Protein AF-A0A3M1X023-F1 (afdb_monomer_lite)

Radius of gyration: 25.98 Å; chains: 1; bounding box: 79×66×76 Å

Foldseek 3Di:
DDPDPPPVVVVVVVVVVVVVVPPPPPQFFFKKKAQEDLQWDWDWDPPPQIKIKIKQAAFDQFAVCVPHDDYRYMHTNPGGQDQPQAADPVRMAMEMERDHPVQVVQWDFDDDPSDTAIGGPPPLVCVQRVCVVVSHMAIFTWGDPGRRYIYTPGRPPDPVPPPPDDPPDDDDDDDDDDDDDDDDDDDDDPDPPPQPPLADPPWAKGFADLVQWDFDQDPQWTFTDGVPRTDFTDGNCSVLSVVVNVVCVVQQWGMKTFFQPPPGQDIATAHSNAFRDDDDPPWDKDFDFLVQWDWDQDPNWTFTARVPRTDTTDGNDRVSSRVVSVVCNVRVWTIWIFGDPPVGRDIYTHD

Structure (mmCIF, N/CA/C/O backbone):
data_AF-A0A3M1X023-F1
#
_entry.id   AF-A0A3M1X023-F1
#
loop_
_atom_site.group_PDB
_atom_site.id
_atom_site.type_symbol
_atom_site.label_atom_id
_atom_site.label_alt_id
_atom_site.label_comp_id
_atom_site.label_asym_id
_atom_site.label_entity_id
_atom_site.label_seq_id
_atom_site.pdbx_PDB_ins_code
_atom_site.Cartn_x
_atom_site.Cartn_y
_atom_site.Cartn_z
_atom_site.occupancy
_atom_site.B_iso_or_equiv
_atom_site.auth_seq_id
_atom_site.auth_comp_id
_atom_site.auth_asym_id
_atom_site.auth_atom_id
_atom_site.pdbx_PDB_model_num
ATOM 1 N N . MET A 1 1 ? -50.085 -12.579 -43.264 1.00 49.09 1 MET A N 1
ATOM 2 C CA . MET A 1 1 ? -49.909 -12.148 -41.854 1.00 49.09 1 MET A CA 1
ATOM 3 C C . MET A 1 1 ? -48.728 -12.889 -41.231 1.00 49.09 1 MET A C 1
ATOM 5 O O . MET A 1 1 ? -48.923 -14.023 -40.835 1.00 49.09 1 MET A O 1
ATOM 9 N N . LYS A 1 2 ? -47.510 -12.321 -41.203 1.00 51.34 2 LYS A N 1
ATOM 10 C CA . LYS A 1 2 ? -46.348 -12.821 -40.418 1.00 51.34 2 LYS A CA 1
ATOM 11 C C . LYS A 1 2 ? -45.146 -11.881 -40.627 1.00 51.34 2 LYS A C 1
ATOM 13 O O . LYS A 1 2 ? -44.197 -12.231 -41.304 1.00 51.34 2 LYS A O 1
ATOM 18 N N . MET A 1 3 ? -45.212 -10.641 -40.134 1.00 45.12 3 MET A N 1
ATOM 19 C CA . MET A 1 3 ? -44.066 -9.711 -40.207 1.00 45.12 3 MET A CA 1
ATOM 20 C C . MET A 1 3 ? -44.227 -8.522 -39.240 1.00 45.12 3 MET A C 1
ATOM 22 O O . MET A 1 3 ? -44.252 -7.375 -39.661 1.00 45.12 3 MET A O 1
ATOM 26 N N . LYS A 1 4 ? -44.398 -8.766 -37.930 1.00 51.41 4 LYS A N 1
ATOM 27 C CA . LYS A 1 4 ? -44.333 -7.681 -36.916 1.00 51.41 4 LYS A CA 1
ATOM 28 C C . LYS A 1 4 ? -43.611 -8.032 -35.604 1.00 51.41 4 LYS A C 1
ATOM 30 O O . LYS A 1 4 ? -43.372 -7.142 -34.799 1.00 51.41 4 LYS A O 1
ATOM 35 N N . THR A 1 5 ? -43.176 -9.273 -35.387 1.00 54.59 5 THR A N 1
ATOM 36 C CA . THR A 1 5 ? -42.653 -9.711 -34.075 1.00 54.59 5 THR A CA 1
ATOM 37 C C . THR A 1 5 ? -41.146 -9.508 -33.859 1.00 54.59 5 THR A C 1
ATOM 39 O O . THR A 1 5 ? -40.699 -9.491 -32.717 1.00 54.59 5 THR A O 1
ATOM 42 N N . HIS A 1 6 ? -40.339 -9.294 -34.906 1.00 52.78 6 HIS A N 1
ATOM 43 C CA . HIS A 1 6 ? -38.872 -9.240 -34.757 1.00 52.78 6 HIS A CA 1
ATOM 44 C C . HIS A 1 6 ? -38.291 -7.856 -34.427 1.00 52.78 6 HIS A C 1
ATOM 46 O O . HIS A 1 6 ? -37.183 -7.774 -33.899 1.00 52.78 6 HIS A O 1
ATOM 52 N N . VAL A 1 7 ? -39.026 -6.768 -34.676 1.00 56.47 7 VAL A N 1
ATOM 53 C CA . VAL A 1 7 ? -38.515 -5.405 -34.434 1.00 56.47 7 VAL A CA 1
ATOM 54 C C . VAL A 1 7 ? -38.594 -5.030 -32.947 1.00 56.47 7 VAL A C 1
ATOM 56 O O . VAL A 1 7 ? -37.689 -4.385 -32.425 1.00 56.47 7 VAL A O 1
ATOM 59 N N . CYS A 1 8 ? -39.603 -5.524 -32.221 1.00 52.97 8 CYS A N 1
ATOM 60 C CA . CYS A 1 8 ? -39.793 -5.185 -30.806 1.00 52.97 8 CYS A CA 1
ATOM 61 C C . CYS A 1 8 ? -38.748 -5.843 -29.878 1.00 52.97 8 CYS A C 1
ATOM 63 O O . CYS A 1 8 ? -38.344 -5.256 -28.877 1.00 52.97 8 CYS A O 1
ATOM 65 N N . SER A 1 9 ? -38.249 -7.036 -30.231 1.00 53.00 9 SER A N 1
ATOM 66 C CA . SER A 1 9 ? -37.282 -7.786 -29.411 1.00 53.00 9 SER A CA 1
ATOM 67 C C . SER A 1 9 ? -35.868 -7.182 -29.439 1.00 53.00 9 SER A C 1
ATOM 69 O O . SER A 1 9 ? -35.182 -7.164 -28.418 1.00 53.00 9 SER A O 1
ATOM 71 N N . ARG A 1 10 ? -35.442 -6.602 -30.571 1.00 56.81 10 ARG A N 1
ATOM 72 C CA . ARG A 1 10 ? -34.113 -5.972 -30.691 1.00 56.81 10 ARG A CA 1
ATOM 73 C C . ARG A 1 10 ? -34.013 -4.630 -29.960 1.00 56.81 10 ARG A C 1
ATOM 75 O O . ARG A 1 10 ? -32.950 -4.312 -29.435 1.00 56.81 10 ARG A O 1
ATOM 82 N N . ILE A 1 11 ? -35.115 -3.883 -29.864 1.00 61.38 11 ILE A N 1
ATOM 83 C CA . ILE A 1 11 ? -35.162 -2.620 -29.109 1.00 61.38 11 ILE A CA 1
ATOM 84 C C . ILE A 1 11 ? -35.100 -2.897 -27.597 1.00 61.38 11 ILE A C 1
ATOM 86 O O . ILE A 1 11 ? -34.358 -2.221 -26.885 1.00 61.38 11 ILE A O 1
ATOM 90 N N . LEU A 1 12 ? -35.789 -3.940 -27.114 1.00 57.56 12 LEU A N 1
ATOM 91 C CA . LEU A 1 12 ? -35.762 -4.316 -25.695 1.00 57.56 12 LEU A CA 1
ATOM 92 C C . LEU A 1 12 ? -34.372 -4.807 -25.243 1.00 57.56 12 LEU A C 1
ATOM 94 O O . LEU A 1 12 ? -33.915 -4.451 -24.159 1.00 57.56 12 LEU A O 1
ATOM 98 N N . LEU A 1 13 ? -33.671 -5.573 -26.090 1.00 56.66 13 LEU A N 1
ATOM 99 C CA . LEU A 1 13 ? -32.325 -6.073 -25.786 1.00 56.66 13 LEU A CA 1
ATOM 100 C C . LEU A 1 13 ? -31.267 -4.950 -25.809 1.00 56.66 13 LEU A C 1
ATOM 102 O O . LEU A 1 13 ? -30.359 -4.944 -24.980 1.00 56.66 13 LEU A O 1
ATOM 106 N N . GLY A 1 14 ? -31.412 -3.965 -26.706 1.00 54.53 14 GLY A N 1
ATOM 107 C CA . GLY A 1 14 ? -30.547 -2.779 -26.756 1.00 54.53 14 GLY A CA 1
ATOM 108 C C . GLY A 1 14 ? -30.705 -1.856 -25.541 1.00 54.53 14 GLY A C 1
ATOM 109 O O . GLY A 1 14 ? -29.710 -1.365 -25.007 1.00 54.53 14 GLY A O 1
ATOM 110 N N . LEU A 1 15 ? -31.936 -1.678 -25.044 1.00 54.94 15 LEU A N 1
ATOM 111 C CA . LEU A 1 15 ? -32.217 -0.918 -23.817 1.00 54.94 15 LEU A CA 1
ATOM 112 C C . LEU A 1 15 ? -31.703 -1.626 -22.551 1.00 54.94 15 LEU A C 1
ATOM 114 O O . LEU A 1 15 ? -31.186 -0.955 -21.656 1.00 54.94 15 LEU A O 1
ATOM 118 N N . LEU A 1 16 ? -31.749 -2.964 -22.493 1.00 51.94 16 LEU A N 1
ATOM 119 C CA . LEU A 1 16 ? -31.152 -3.726 -21.385 1.00 51.94 16 LEU A CA 1
ATOM 120 C C . LEU A 1 16 ? -29.612 -3.644 -21.363 1.00 51.94 16 LEU A C 1
ATOM 122 O O . LEU A 1 16 ? -29.019 -3.559 -20.287 1.00 51.94 16 LEU A O 1
ATOM 126 N N . LEU A 1 17 ? -28.952 -3.615 -22.527 1.00 50.72 17 LEU A N 1
ATOM 127 C CA . LEU A 1 17 ? -27.488 -3.492 -22.628 1.00 50.72 17 LEU A CA 1
ATOM 128 C C . LEU A 1 17 ? -26.976 -2.074 -22.304 1.00 50.72 17 LEU A C 1
ATOM 130 O O . LEU A 1 17 ? -25.919 -1.925 -21.681 1.00 50.72 17 LEU A O 1
ATOM 134 N N . LEU A 1 18 ? -27.739 -1.027 -22.637 1.00 48.44 18 LEU A N 1
ATOM 135 C CA . LEU A 1 18 ? -27.422 0.353 -22.238 1.00 48.44 18 LEU A CA 1
ATOM 136 C C . LEU A 1 18 ? -27.609 0.587 -20.728 1.00 48.44 18 LEU A C 1
ATOM 138 O O . LEU A 1 18 ? -26.822 1.319 -20.130 1.00 48.44 18 LEU A O 1
ATOM 142 N N . ALA A 1 19 ? -28.567 -0.089 -20.084 1.00 48.69 19 ALA A N 1
ATOM 143 C CA . ALA A 1 19 ? -28.741 -0.026 -18.630 1.00 48.69 19 ALA A CA 1
ATOM 144 C C . ALA A 1 19 ? -27.618 -0.749 -17.855 1.00 48.69 19 ALA A C 1
ATOM 146 O O . ALA A 1 19 ? -27.204 -0.288 -16.791 1.00 48.69 19 ALA A O 1
ATOM 147 N N . ALA A 1 20 ? -27.066 -1.839 -18.400 1.00 47.16 20 ALA A N 1
ATOM 148 C CA . ALA A 1 20 ? -25.983 -2.591 -17.757 1.00 47.16 20 ALA A CA 1
ATOM 149 C C . ALA A 1 20 ? -24.614 -1.880 -17.831 1.00 47.16 20 ALA A C 1
ATOM 151 O O . ALA A 1 20 ? -23.770 -2.042 -16.948 1.00 47.16 20 ALA A O 1
ATOM 152 N N . SER A 1 21 ? -24.403 -1.038 -18.847 1.00 44.66 21 SER A N 1
ATOM 153 C CA . SER A 1 21 ? -23.125 -0.350 -19.091 1.00 44.66 21 SER A CA 1
ATOM 154 C C . SER A 1 21 ? -22.853 0.819 -18.127 1.00 44.66 21 SER A C 1
ATOM 156 O O . SER A 1 21 ? -21.712 1.249 -17.981 1.00 44.66 21 SER A O 1
ATOM 158 N N . GLY A 1 22 ? -23.881 1.321 -17.433 1.00 41.62 22 GLY A N 1
ATOM 159 C CA . GLY A 1 22 ? -23.763 2.419 -16.464 1.00 41.62 22 GLY A CA 1
ATOM 160 C C . GLY A 1 22 ? -23.448 1.994 -15.024 1.00 41.62 22 GLY A C 1
ATOM 161 O O . GLY A 1 22 ? -23.206 2.857 -14.183 1.00 41.62 22 GLY A O 1
ATOM 162 N N . MET A 1 23 ? -23.447 0.691 -14.713 1.00 46.09 23 MET A N 1
ATOM 163 C CA . MET A 1 23 ? -23.376 0.197 -13.325 1.00 46.09 23 MET A CA 1
ATOM 164 C C . MET A 1 23 ? -22.031 -0.420 -12.912 1.00 46.09 23 MET A C 1
ATOM 166 O O . MET A 1 23 ? -21.857 -0.764 -11.746 1.00 46.09 23 MET A O 1
ATOM 170 N N . LEU A 1 24 ? -21.050 -0.504 -13.817 1.00 42.44 24 LEU A N 1
ATOM 171 C CA . LEU A 1 24 ? -19.714 -1.050 -13.526 1.00 42.44 24 LEU A CA 1
ATOM 172 C C . LEU A 1 24 ? -18.606 0.006 -13.384 1.00 42.44 24 LEU A C 1
ATOM 174 O O . LEU A 1 24 ? -17.422 -0.324 -13.441 1.00 42.44 24 LEU A O 1
ATOM 178 N N . SER A 1 25 ? -18.945 1.272 -13.119 1.00 46.84 25 SER A N 1
ATOM 179 C CA . SER A 1 25 ? -17.957 2.183 -12.531 1.00 46.84 25 SER A CA 1
ATOM 180 C C . SER A 1 25 ? -17.796 1.803 -11.063 1.00 46.84 25 SER A C 1
ATOM 182 O O . SER A 1 25 ? -18.519 2.305 -10.202 1.00 46.84 25 SER A O 1
ATOM 184 N N . ALA A 1 26 ? -16.864 0.887 -10.789 1.00 48.88 26 ALA A N 1
ATOM 185 C CA . ALA A 1 26 ? -16.394 0.585 -9.445 1.00 48.88 26 ALA A CA 1
ATOM 186 C C . ALA A 1 26 ? -16.247 1.901 -8.670 1.00 48.88 26 ALA A C 1
ATOM 188 O O . ALA A 1 26 ? -15.589 2.834 -9.132 1.00 48.88 26 ALA A O 1
ATOM 189 N N . ALA A 1 27 ? -16.955 2.002 -7.546 1.00 53.97 27 ALA A N 1
ATOM 190 C CA . ALA A 1 27 ? -17.057 3.205 -6.737 1.00 53.97 27 ALA A CA 1
ATOM 191 C C . ALA A 1 27 ? -15.701 3.519 -6.084 1.00 53.97 27 ALA A C 1
ATOM 193 O O . ALA A 1 27 ? -15.488 3.236 -4.906 1.00 53.97 27 ALA A O 1
ATOM 194 N N . GLU A 1 28 ? -14.764 4.061 -6.861 1.00 71.81 28 GLU A N 1
ATOM 195 C CA . GLU A 1 28 ? -13.473 4.518 -6.368 1.00 71.81 28 GLU A CA 1
ATOM 196 C C . GLU A 1 28 ? -13.725 5.630 -5.343 1.00 71.81 28 GLU A C 1
ATOM 198 O O . GLU A 1 28 ? -14.278 6.689 -5.648 1.00 71.81 28 GLU A O 1
ATOM 203 N N . GLY A 1 29 ? -13.361 5.363 -4.088 1.00 84.56 29 GLY A N 1
ATOM 204 C CA . GLY A 1 29 ? -13.326 6.396 -3.064 1.00 84.56 29 GLY A CA 1
ATOM 205 C C . GLY A 1 29 ? -12.285 7.456 -3.424 1.00 84.56 29 GLY A C 1
ATOM 206 O O . GLY A 1 29 ? -11.235 7.152 -3.988 1.00 84.56 29 GLY A O 1
ATOM 207 N N . TRP A 1 30 ? -12.548 8.703 -3.057 1.00 88.25 30 TRP A N 1
ATOM 208 C CA . TRP A 1 30 ? -11.622 9.815 -3.233 1.00 88.25 30 TRP A CA 1
ATOM 209 C C . TRP A 1 30 ? -10.883 10.122 -1.930 1.00 88.25 30 TRP A C 1
ATOM 211 O O . TRP A 1 30 ? -11.483 10.041 -0.855 1.00 88.25 30 TRP A O 1
ATOM 221 N N . PRO A 1 31 ? -9.599 10.513 -1.997 1.00 90.44 31 PRO A N 1
ATOM 222 C CA . PRO A 1 31 ? -8.863 10.974 -0.829 1.00 90.44 31 PRO A CA 1
ATOM 223 C C . PRO A 1 31 ? -9.416 12.321 -0.354 1.00 90.44 31 PRO A C 1
ATOM 225 O O . PRO A 1 31 ? -9.384 13.319 -1.081 1.00 90.44 31 PRO A O 1
ATOM 228 N N . VAL A 1 32 ? -9.894 12.354 0.885 1.00 92.00 32 VAL A N 1
ATOM 229 C CA . VAL A 1 32 ? -10.431 13.538 1.557 1.00 92.00 32 VAL A CA 1
ATOM 230 C C . VAL A 1 32 ? -9.457 13.992 2.635 1.00 92.00 32 VAL A C 1
ATOM 232 O O . VAL A 1 32 ? -8.870 13.184 3.357 1.00 92.00 32 VAL A O 1
ATOM 235 N N . VAL A 1 33 ? -9.293 15.306 2.750 1.00 92.56 33 VAL A N 1
ATOM 236 C CA . VAL A 1 33 ? -8.563 15.962 3.833 1.00 92.56 33 VAL A CA 1
ATOM 237 C C . VAL A 1 33 ? -9.524 16.903 4.541 1.00 92.56 33 VAL A C 1
ATOM 239 O O . VAL A 1 33 ? -10.166 17.720 3.887 1.00 92.56 33 VAL A O 1
ATOM 242 N N . CYS A 1 34 ? -9.601 16.821 5.864 1.00 92.81 34 CYS A N 1
ATOM 243 C CA . CYS A 1 34 ? -10.475 17.650 6.685 1.00 92.81 34 CYS A CA 1
ATOM 244 C C . CYS A 1 34 ? -9.693 18.311 7.818 1.00 92.81 34 CYS A C 1
ATOM 246 O O . CYS A 1 34 ? -8.731 17.741 8.335 1.00 92.81 34 CYS A O 1
ATOM 248 N N . ARG A 1 35 ? -10.124 19.507 8.227 1.00 92.75 35 ARG A N 1
ATOM 249 C CA . ARG A 1 35 ? -9.650 20.185 9.436 1.00 92.75 35 ARG A CA 1
ATOM 250 C C . ARG A 1 35 ? -10.864 20.535 10.304 1.00 92.75 35 ARG A C 1
ATOM 252 O O . ARG A 1 35 ? -11.638 21.401 9.896 1.00 92.75 35 ARG A O 1
ATOM 259 N N . PRO A 1 36 ? -11.060 19.884 11.461 1.00 90.50 36 PRO A N 1
ATOM 260 C CA . PRO A 1 36 ? -12.220 20.125 12.305 1.00 90.50 36 PRO A CA 1
ATOM 261 C C . PRO A 1 36 ? -12.151 21.500 12.979 1.00 90.50 36 PRO A C 1
ATOM 263 O O . PRO A 1 36 ? -11.084 22.106 13.097 1.00 90.50 36 PRO A O 1
ATOM 266 N N . ASP A 1 37 ? -13.307 21.988 13.407 1.00 88.31 37 ASP A N 1
ATOM 267 C CA . ASP A 1 37 ? -13.488 23.163 14.262 1.00 88.31 37 ASP A CA 1
ATOM 268 C C . ASP A 1 37 ? -14.458 22.847 15.413 1.00 88.31 37 ASP A C 1
ATOM 270 O O . ASP A 1 37 ? -14.929 21.720 15.556 1.00 88.31 37 ASP A O 1
ATOM 274 N N . ALA A 1 38 ? -14.800 23.860 16.213 1.00 86.56 38 ALA A N 1
ATOM 275 C CA . ALA A 1 38 ? -15.745 23.732 17.324 1.00 86.56 38 ALA A CA 1
ATOM 276 C C . ALA A 1 38 ? -17.179 23.339 16.905 1.00 86.56 38 ALA A C 1
ATOM 278 O O . ALA A 1 38 ? -17.992 23.017 17.764 1.00 86.56 38 ALA A O 1
ATOM 279 N N . LYS A 1 39 ? -17.510 23.385 15.606 1.00 86.50 39 LYS A N 1
ATOM 280 C CA . LYS A 1 39 ? -18.819 22.992 15.058 1.00 86.50 39 LYS A CA 1
ATOM 281 C C . LYS A 1 39 ? -18.790 21.594 14.442 1.00 86.50 39 LYS A C 1
ATOM 283 O O . LYS A 1 39 ? -19.782 21.169 13.857 1.00 86.50 39 LYS A O 1
ATOM 288 N N . THR A 1 40 ? -17.650 20.908 14.493 1.00 86.56 40 THR A N 1
ATOM 289 C CA . THR A 1 40 ? -17.516 19.553 13.967 1.00 86.56 40 THR A CA 1
ATOM 290 C C . THR A 1 40 ? -17.976 18.557 15.023 1.00 86.56 40 THR A C 1
ATOM 292 O O . THR A 1 40 ? -17.464 18.557 16.140 1.00 86.56 40 THR A O 1
ATOM 295 N N . HIS A 1 41 ? -18.924 17.694 14.663 1.00 84.56 41 HIS A N 1
ATOM 296 C CA . HIS A 1 41 ? -19.509 16.720 15.583 1.00 84.56 41 HIS A CA 1
ATOM 297 C C . HIS A 1 41 ? -19.258 15.293 15.101 1.00 84.56 41 HIS A C 1
ATOM 299 O O . HIS A 1 41 ? -19.267 15.020 13.900 1.00 84.56 41 HIS A O 1
ATOM 305 N N . LEU A 1 42 ? -19.059 14.387 16.058 1.00 86.19 42 LEU A N 1
ATOM 306 C CA . LEU A 1 42 ? -19.028 12.946 15.842 1.00 86.19 42 LEU A CA 1
ATOM 307 C C . LEU A 1 42 ? -20.266 12.347 16.506 1.00 86.19 42 LEU A C 1
ATOM 309 O O . LEU A 1 42 ? -20.409 12.419 17.725 1.00 86.19 42 LEU A O 1
ATOM 313 N N . VAL A 1 43 ? -21.159 11.777 15.705 1.00 85.56 43 VAL A N 1
ATOM 314 C CA . VAL A 1 43 ? -22.406 11.166 16.172 1.00 85.56 43 VAL A CA 1
ATOM 315 C C . VAL A 1 43 ? -22.317 9.670 15.945 1.00 85.56 43 VAL A C 1
ATOM 317 O O . VAL A 1 43 ? -22.118 9.230 14.816 1.00 85.56 43 VAL A O 1
ATOM 320 N N . TYR A 1 44 ? -22.441 8.887 17.012 1.00 85.56 44 TYR A N 1
ATOM 321 C CA . TYR A 1 44 ? -22.510 7.436 16.917 1.00 85.56 44 TYR A CA 1
ATOM 322 C C . TYR A 1 44 ? -23.966 6.974 17.020 1.00 85.56 44 TYR A C 1
ATOM 324 O O . TYR A 1 44 ? -24.646 7.276 18.000 1.00 85.56 44 TYR A O 1
ATOM 332 N N . THR A 1 45 ? -24.431 6.236 16.016 1.00 84.19 45 THR A N 1
ATOM 333 C CA . THR A 1 45 ? -25.781 5.680 15.938 1.00 84.19 45 THR A CA 1
ATOM 334 C C . THR A 1 45 ? -25.688 4.154 16.022 1.00 84.19 45 THR A C 1
ATOM 336 O O . THR A 1 45 ? -25.258 3.517 15.058 1.00 84.19 45 THR A O 1
ATOM 339 N N . PRO A 1 46 ? -26.060 3.542 17.162 1.00 78.62 46 PRO A N 1
ATOM 340 C CA . PRO A 1 46 ? -25.970 2.093 17.340 1.00 78.62 46 PRO A CA 1
ATOM 341 C C . PRO A 1 46 ? -26.974 1.302 16.491 1.00 78.62 46 PRO A C 1
ATOM 343 O O . PRO A 1 46 ? -26.714 0.138 16.184 1.00 78.62 46 PRO A O 1
ATOM 346 N N . ALA A 1 47 ? -28.087 1.924 16.086 1.00 76.81 47 ALA A N 1
ATOM 347 C CA . ALA A 1 47 ? -29.045 1.326 15.160 1.00 76.81 47 ALA A CA 1
ATOM 348 C C . ALA A 1 47 ? -28.385 0.984 13.806 1.00 76.81 47 ALA A C 1
ATOM 350 O O . ALA A 1 47 ? -27.380 1.580 13.415 1.00 76.81 47 ALA A O 1
ATOM 351 N N . ASP A 1 48 ? -28.928 -0.014 13.106 1.00 71.19 48 ASP A N 1
ATOM 352 C CA . ASP A 1 48 ? -28.536 -0.383 11.735 1.00 71.19 48 ASP A CA 1
ATOM 353 C C . ASP A 1 48 ? -27.063 -0.784 11.543 1.00 71.19 48 ASP A C 1
ATOM 355 O O . ASP A 1 48 ? -26.449 -0.579 10.490 1.00 71.19 48 ASP A O 1
ATOM 359 N N . GLY A 1 49 ? -26.485 -1.422 12.563 1.00 74.69 49 GLY A N 1
ATOM 360 C CA . GLY A 1 49 ? -25.149 -2.011 12.483 1.00 74.69 49 GLY A CA 1
ATOM 361 C C . GLY A 1 49 ? -24.011 -1.065 12.858 1.00 74.69 49 GLY A C 1
ATOM 362 O O . GLY A 1 49 ? -22.875 -1.359 12.497 1.00 74.69 49 GLY A O 1
ATOM 363 N N . GLY A 1 50 ? -24.298 0.012 13.597 1.00 84.56 50 GLY A N 1
ATOM 364 C CA . GLY A 1 50 ? -23.290 0.856 14.233 1.00 84.56 50 GLY A CA 1
ATOM 365 C C . GLY A 1 50 ? -22.626 1.831 13.271 1.00 84.56 50 GLY A C 1
ATOM 366 O O . GLY A 1 50 ? -21.510 1.604 12.805 1.00 84.56 50 GLY A O 1
ATOM 367 N N . TRP A 1 51 ? -23.284 2.954 13.021 1.00 88.25 51 TRP A N 1
ATOM 368 C CA . TRP A 1 51 ? -22.749 4.020 12.184 1.00 88.25 51 TRP A CA 1
ATOM 369 C C . TRP A 1 51 ? -22.083 5.098 13.018 1.00 88.25 51 TRP A C 1
ATOM 371 O O . TRP A 1 51 ? -22.587 5.502 14.061 1.00 88.25 51 TRP A O 1
ATOM 381 N N . LEU A 1 52 ? -20.953 5.595 12.534 1.00 89.62 52 LEU A N 1
ATOM 382 C CA . LEU A 1 52 ? -20.358 6.823 13.024 1.00 89.62 52 LEU A CA 1
ATOM 383 C C . LEU A 1 52 ? -20.434 7.891 11.942 1.00 89.62 52 LEU A C 1
ATOM 385 O O . LEU A 1 52 ? -19.940 7.690 10.836 1.00 89.62 52 LEU A O 1
ATOM 389 N N . THR A 1 53 ? -20.980 9.045 12.288 1.00 90.00 53 THR A N 1
ATOM 390 C CA . THR A 1 53 ? -21.200 10.148 11.360 1.00 90.00 53 THR A CA 1
ATOM 391 C C . THR A 1 53 ? -20.414 11.375 11.799 1.00 90.00 53 THR A C 1
ATOM 393 O O . THR A 1 53 ? -20.542 11.839 12.930 1.00 90.00 53 THR A O 1
ATOM 396 N N . ILE A 1 54 ? -19.612 11.923 10.888 1.00 90.44 54 ILE A N 1
ATOM 397 C CA . ILE A 1 54 ? -18.923 13.204 11.041 1.00 90.44 54 ILE A CA 1
ATOM 398 C C . ILE A 1 54 ? -19.767 14.281 10.359 1.00 90.44 54 ILE A C 1
ATOM 400 O O . ILE A 1 54 ? -20.008 14.205 9.151 1.00 90.44 54 ILE A O 1
ATOM 404 N N . THR A 1 55 ? -20.199 15.291 11.112 1.00 90.69 55 THR A N 1
ATOM 405 C CA . THR A 1 55 ? -21.031 16.397 10.609 1.00 90.69 55 THR A CA 1
ATOM 406 C C . THR A 1 55 ? -20.430 17.761 10.948 1.00 90.69 55 THR A C 1
ATOM 408 O O . THR A 1 55 ? -19.419 17.870 11.643 1.00 90.69 55 THR A O 1
ATOM 411 N N . GLY A 1 56 ? -21.028 18.829 10.410 1.00 86.19 56 GLY A N 1
ATOM 412 C CA . GLY A 1 56 ? -20.618 20.210 10.689 1.00 86.19 56 GLY A CA 1
ATOM 413 C C . GLY A 1 56 ? -19.502 20.745 9.787 1.00 86.19 56 GLY A C 1
ATOM 414 O O . GLY A 1 56 ? -19.200 21.937 9.820 1.00 86.19 56 GLY A O 1
ATOM 415 N N . LEU A 1 57 ? -18.954 19.921 8.896 1.00 90.69 57 LEU A N 1
ATOM 416 C CA . LEU A 1 57 ? -17.892 20.309 7.966 1.00 90.69 57 LEU A CA 1
ATOM 417 C C . LEU A 1 57 ? -18.460 21.027 6.731 1.00 90.69 57 LEU A C 1
ATOM 419 O O . LEU A 1 57 ? -19.595 20.788 6.318 1.00 90.69 57 LEU A O 1
ATOM 423 N N . ARG A 1 58 ? -17.678 21.933 6.137 1.00 92.94 58 ARG A N 1
ATOM 424 C CA . ARG A 1 58 ? -18.001 22.646 4.887 1.00 92.94 58 ARG A CA 1
ATOM 425 C C . ARG A 1 58 ? -17.031 22.246 3.774 1.00 92.94 58 ARG A C 1
ATOM 427 O O . ARG A 1 58 ? -15.876 21.956 4.069 1.00 92.94 58 ARG A O 1
ATOM 434 N N . PRO A 1 59 ? -17.427 22.283 2.497 1.00 91.38 59 PRO A N 1
ATOM 435 C CA . PRO A 1 59 ? -16.462 22.127 1.417 1.00 91.38 59 PRO A CA 1
ATOM 436 C C . PRO A 1 59 ? -15.521 23.334 1.360 1.00 91.38 59 PRO A C 1
ATOM 438 O O . PRO A 1 59 ? -15.946 24.486 1.496 1.00 91.38 59 PRO A O 1
ATOM 441 N N . ALA A 1 60 ? -14.237 23.068 1.159 1.00 90.25 60 ALA A N 1
ATOM 442 C CA . ALA A 1 60 ? -13.244 24.087 0.880 1.00 90.25 60 ALA A CA 1
ATOM 443 C C . ALA A 1 60 ? -13.362 24.541 -0.586 1.00 90.25 60 ALA A C 1
ATOM 445 O O . ALA A 1 60 ? -13.646 23.727 -1.466 1.00 90.25 60 ALA A O 1
ATOM 446 N N . PRO A 1 61 ? -13.099 25.827 -0.875 1.00 85.12 61 PRO A N 1
ATOM 447 C CA . PRO A 1 61 ? -13.178 26.359 -2.236 1.00 85.12 61 PRO A CA 1
ATOM 448 C C . PRO A 1 61 ? -12.048 25.867 -3.155 1.00 85.12 61 PRO A C 1
ATOM 450 O O . PRO A 1 61 ? -12.102 26.103 -4.355 1.00 85.12 61 PRO A O 1
ATOM 453 N N . ARG A 1 62 ? -11.013 25.225 -2.599 1.00 82.31 62 ARG A N 1
ATOM 454 C CA . ARG A 1 62 ? -9.829 24.728 -3.311 1.00 82.31 62 ARG A CA 1
ATOM 455 C C . ARG A 1 62 ? -9.518 23.297 -2.886 1.00 82.31 62 ARG A C 1
ATOM 457 O O . ARG A 1 62 ? -9.849 22.905 -1.766 1.00 82.31 62 ARG A O 1
ATOM 464 N N . GLY A 1 63 ? -8.877 22.536 -3.772 1.00 84.06 63 GLY A N 1
ATOM 465 C CA . GLY A 1 63 ? -8.399 21.185 -3.466 1.00 84.06 63 GLY A CA 1
ATOM 466 C C . GLY A 1 63 ? -7.234 21.191 -2.468 1.00 84.06 63 GLY A C 1
ATOM 467 O O . GLY A 1 63 ? -6.491 22.170 -2.364 1.00 84.06 63 GLY A O 1
ATOM 468 N N . ALA A 1 64 ? -7.023 20.080 -1.753 1.00 81.75 64 ALA A N 1
ATOM 469 C CA . ALA A 1 64 ? -5.982 20.006 -0.720 1.00 81.75 64 ALA A CA 1
ATOM 470 C C . ALA A 1 64 ? -4.544 20.041 -1.279 1.00 81.75 64 ALA A C 1
ATOM 472 O O . ALA A 1 64 ? -3.608 20.307 -0.524 1.00 81.75 64 ALA A O 1
ATOM 473 N N . ARG A 1 65 ? -4.360 19.776 -2.583 1.00 75.88 65 ARG A N 1
ATOM 474 C CA . ARG A 1 65 ? -3.088 19.980 -3.300 1.00 75.88 65 ARG A CA 1
ATOM 475 C C . ARG A 1 65 ? -2.671 21.446 -3.376 1.00 75.88 65 ARG A C 1
ATOM 477 O O . ARG A 1 65 ? -1.480 21.720 -3.344 1.00 75.88 65 ARG A O 1
ATOM 484 N N . GLU A 1 66 ? -3.629 22.363 -3.477 1.00 81.38 66 GLU A N 1
ATOM 485 C CA . GLU A 1 66 ? -3.348 23.799 -3.571 1.00 81.38 66 GLU A CA 1
ATOM 486 C C . GLU A 1 66 ? -3.152 24.413 -2.188 1.00 81.38 66 GLU A C 1
ATOM 488 O O . GLU A 1 66 ? -2.240 25.208 -1.966 1.00 81.38 66 GLU A O 1
ATOM 493 N N . ARG A 1 67 ? -4.031 24.061 -1.242 1.00 87.31 67 ARG A N 1
ATOM 494 C CA . ARG A 1 67 ? -3.974 24.565 0.129 1.00 87.31 67 ARG A CA 1
ATOM 495 C C . ARG A 1 67 ? -4.686 23.618 1.082 1.00 87.31 67 ARG A C 1
ATOM 497 O O . ARG A 1 67 ? -5.752 23.094 0.776 1.00 87.31 67 ARG A O 1
ATOM 504 N N . LEU A 1 68 ? -4.135 23.465 2.284 1.00 88.88 68 LEU A N 1
ATOM 505 C CA . LEU A 1 68 ? -4.827 22.767 3.366 1.00 88.88 68 LEU A CA 1
ATOM 506 C C . LEU A 1 68 ? -6.173 23.450 3.699 1.00 88.88 68 LEU A C 1
ATOM 508 O O . LEU A 1 68 ? -6.219 24.684 3.755 1.00 88.88 68 LEU A O 1
ATOM 512 N N . PRO A 1 69 ? -7.244 22.678 3.972 1.00 91.50 69 PRO A N 1
ATOM 513 C CA . PRO A 1 69 ? -8.533 23.232 4.382 1.00 91.50 69 PRO A CA 1
ATOM 514 C C . PRO A 1 69 ? -8.422 24.123 5.628 1.00 91.50 69 PRO A C 1
ATOM 516 O O . PRO A 1 69 ? -7.628 23.852 6.539 1.00 91.50 69 PRO A O 1
ATOM 519 N N . ALA A 1 70 ? -9.240 25.179 5.691 1.00 92.81 70 ALA A N 1
ATOM 520 C CA . ALA A 1 70 ? -9.389 25.967 6.912 1.00 92.81 70 ALA A CA 1
ATOM 521 C C . ALA A 1 70 ? -10.146 25.167 7.988 1.00 92.81 70 ALA A C 1
ATOM 523 O O . ALA A 1 70 ? -10.719 24.114 7.712 1.00 92.81 70 ALA A O 1
ATOM 524 N N . ALA A 1 71 ? -10.155 25.664 9.226 1.00 92.25 71 ALA A N 1
ATOM 525 C CA . ALA A 1 71 ? -10.928 25.039 10.296 1.00 92.25 71 ALA A CA 1
ATOM 526 C C . ALA A 1 71 ? -12.424 24.948 9.915 1.00 92.25 71 ALA A C 1
ATOM 528 O O . ALA A 1 71 ? -13.006 25.898 9.379 1.00 92.25 71 ALA A O 1
ATOM 529 N N . GLY A 1 72 ? -13.021 23.779 10.143 1.00 91.00 72 GLY A N 1
ATOM 530 C CA . GLY A 1 72 ? -14.399 23.458 9.773 1.00 91.00 72 GLY A CA 1
ATOM 531 C C . GLY A 1 72 ? -14.590 23.151 8.287 1.00 91.00 72 GLY A C 1
ATOM 532 O O . GLY A 1 72 ? -15.715 23.261 7.790 1.00 91.00 72 GLY A O 1
ATOM 533 N N . GLN A 1 73 ? -13.518 22.829 7.552 1.00 93.50 73 GLN A N 1
ATOM 534 C CA . GLN A 1 73 ? -13.579 22.525 6.122 1.00 93.50 73 GLN A CA 1
ATOM 535 C C . GLN A 1 73 ? -12.987 21.160 5.758 1.00 93.50 73 GLN A C 1
ATOM 537 O O . GLN A 1 73 ? -12.098 20.643 6.436 1.00 93.50 73 GLN A O 1
ATOM 542 N N . CYS A 1 74 ? -13.441 20.624 4.624 1.00 92.62 74 CYS A N 1
ATOM 543 C CA . CYS A 1 74 ? -12.848 19.483 3.936 1.00 92.62 74 CYS A CA 1
ATOM 544 C C . CYS A 1 74 ? -12.614 19.783 2.459 1.00 92.62 74 CYS A C 1
ATOM 546 O O . CYS A 1 74 ? -13.337 20.572 1.860 1.00 92.62 74 CYS A O 1
ATOM 548 N N . ALA A 1 75 ? -11.631 19.119 1.866 1.00 92.25 75 ALA A N 1
ATOM 549 C CA . ALA A 1 75 ? -11.356 19.164 0.438 1.00 92.25 75 ALA A CA 1
ATOM 550 C C . ALA A 1 75 ? -11.011 17.766 -0.073 1.00 92.25 75 ALA A C 1
ATOM 552 O O . ALA A 1 75 ? -10.418 16.965 0.658 1.00 92.25 75 ALA A O 1
ATOM 553 N N . PHE A 1 76 ? -11.317 17.491 -1.340 1.00 89.44 76 PHE A N 1
ATOM 554 C CA . PHE A 1 76 ? -10.660 16.389 -2.033 1.00 89.44 76 PHE A CA 1
ATOM 555 C C . PHE A 1 76 ? -9.198 16.747 -2.288 1.00 89.44 76 PHE A C 1
ATOM 557 O O . PHE A 1 76 ? -8.827 17.919 -2.404 1.00 89.44 76 PHE A O 1
ATOM 564 N N . TYR A 1 77 ? -8.339 15.732 -2.338 1.00 82.38 77 TYR A N 1
ATOM 565 C CA . TYR A 1 77 ? -6.914 15.965 -2.536 1.00 82.38 77 TYR A CA 1
ATOM 566 C C . TYR A 1 77 ? -6.625 16.583 -3.906 1.00 82.38 77 TYR A C 1
ATOM 568 O O . TYR A 1 77 ? -5.818 17.500 -4.014 1.00 82.38 77 TYR A O 1
ATOM 576 N N . ASP A 1 78 ? -7.289 16.094 -4.946 1.00 75.44 78 ASP A N 1
ATOM 577 C CA . ASP A 1 78 ? -6.972 16.355 -6.347 1.00 75.44 78 ASP A CA 1
ATOM 578 C C . ASP A 1 78 ? -7.960 17.269 -7.077 1.00 75.44 78 ASP A C 1
ATOM 580 O O . ASP A 1 78 ? -7.715 17.599 -8.235 1.00 75.44 78 ASP A O 1
ATOM 584 N N . ARG A 1 79 ? -9.035 17.708 -6.416 1.00 74.44 79 ARG A N 1
ATOM 585 C CA . ARG A 1 79 ? -10.036 18.606 -7.002 1.00 74.44 79 ARG A CA 1
ATOM 586 C C . ARG A 1 79 ? -10.732 19.479 -5.951 1.00 74.44 79 ARG A C 1
ATOM 588 O O . ARG A 1 79 ? -10.790 19.089 -4.782 1.00 74.44 79 ARG A O 1
ATOM 595 N N . PRO A 1 80 ? -11.251 20.658 -6.334 1.00 74.56 80 PRO A N 1
ATOM 596 C CA . PRO A 1 80 ? -12.121 21.442 -5.465 1.00 74.56 80 PRO A CA 1
ATOM 597 C C . PRO A 1 80 ? -13.415 20.680 -5.172 1.00 74.56 80 PRO A C 1
ATOM 599 O O . PRO A 1 80 ? -13.845 19.847 -5.971 1.00 74.56 80 PRO A O 1
ATOM 602 N N . MET A 1 81 ? -14.036 20.985 -4.030 1.00 79.94 81 MET A N 1
ATOM 603 C CA . MET A 1 81 ? -15.361 20.460 -3.731 1.00 79.94 81 MET A CA 1
ATOM 604 C C . MET A 1 81 ? -16.439 21.370 -4.342 1.00 79.94 81 MET A C 1
ATOM 606 O O . MET A 1 81 ? -16.621 22.506 -3.892 1.00 79.94 81 MET A O 1
ATOM 610 N N . ASN A 1 82 ? -17.121 20.913 -5.397 1.00 70.12 82 ASN A N 1
ATOM 611 C CA . ASN A 1 82 ? -18.034 21.748 -6.187 1.00 70.12 82 ASN A CA 1
ATOM 612 C C . ASN A 1 82 ? -19.264 22.222 -5.389 1.00 70.12 82 ASN A C 1
ATOM 614 O O . ASN A 1 82 ? -19.922 21.440 -4.701 1.00 70.12 82 ASN A O 1
ATOM 618 N N . ARG A 1 83 ? -19.627 23.509 -5.518 1.00 59.59 83 ARG A N 1
ATOM 619 C CA . ARG A 1 83 ? -20.682 24.140 -4.697 1.00 59.59 83 ARG A CA 1
ATOM 620 C C . ARG A 1 83 ? -22.071 23.517 -4.865 1.00 59.59 83 ARG A C 1
ATOM 622 O O . ARG A 1 83 ? -22.775 23.437 -3.859 1.00 59.59 83 ARG A O 1
ATOM 629 N N . ASP A 1 84 ? -22.415 23.048 -6.062 1.00 60.16 84 ASP A N 1
ATOM 630 C CA . ASP A 1 84 ? -23.814 22.751 -6.419 1.00 60.16 84 ASP A CA 1
ATOM 631 C C . ASP A 1 84 ? -24.166 21.252 -6.367 1.00 60.16 84 ASP A C 1
ATOM 633 O O . ASP A 1 84 ? -25.335 20.876 -6.333 1.00 60.16 84 ASP A O 1
ATOM 637 N N . GLY A 1 85 ? -23.160 20.373 -6.282 1.00 60.25 85 GLY A N 1
ATOM 638 C CA . GLY A 1 85 ? -23.354 18.920 -6.164 1.00 60.25 85 GLY A CA 1
ATOM 639 C C . GLY A 1 85 ? -22.920 18.326 -4.823 1.00 60.25 85 GLY A C 1
ATOM 640 O O . GLY A 1 85 ? -23.400 17.261 -4.424 1.00 60.25 85 GLY A O 1
ATOM 641 N N . GLU A 1 86 ? -22.012 18.981 -4.107 1.00 69.25 86 GLU A N 1
ATOM 642 C CA . GLU A 1 86 ? -21.249 18.329 -3.039 1.00 69.25 86 GLU A CA 1
ATOM 643 C C . GLU A 1 86 ? -21.637 18.761 -1.631 1.00 69.25 86 GLU A C 1
ATOM 645 O O . GLU A 1 86 ? -20.968 18.384 -0.676 1.00 69.25 86 GLU A O 1
ATOM 650 N N . LYS A 1 87 ? -22.729 19.510 -1.482 1.00 68.62 87 LYS A N 1
ATOM 651 C CA . LYS A 1 87 ? -23.258 19.944 -0.189 1.00 68.62 87 LYS A CA 1
ATOM 652 C C . LYS A 1 87 ? -24.603 19.293 0.102 1.00 68.62 87 LYS A C 1
ATOM 654 O O . LYS A 1 87 ? -25.363 18.982 -0.814 1.00 68.62 87 LYS A O 1
ATOM 659 N N . THR A 1 88 ? -24.902 19.116 1.384 1.00 68.81 88 THR A N 1
ATOM 660 C CA . THR A 1 88 ? -26.270 18.876 1.845 1.00 68.81 88 THR A CA 1
ATOM 661 C C . THR A 1 88 ? -27.120 20.124 1.604 1.00 68.81 88 THR A C 1
ATOM 663 O O . THR A 1 88 ? -26.590 21.196 1.298 1.00 68.81 88 THR A O 1
ATOM 666 N N . VAL A 1 89 ? -28.436 20.011 1.807 1.00 73.69 89 VAL A N 1
ATOM 667 C CA . VAL A 1 89 ? -29.386 21.140 1.719 1.00 73.69 89 VAL A CA 1
ATOM 668 C C . VAL A 1 89 ? -28.938 22.332 2.584 1.00 73.69 89 VAL A C 1
ATOM 670 O O . VAL A 1 89 ? -29.107 23.480 2.198 1.00 73.69 89 VAL A O 1
ATOM 673 N N . ASN A 1 90 ? -28.241 22.062 3.693 1.00 81.56 90 ASN A N 1
ATOM 674 C CA . ASN A 1 90 ? -27.760 23.075 4.638 1.00 81.56 90 ASN A CA 1
ATOM 675 C C . ASN A 1 90 ? -26.323 23.552 4.358 1.00 81.56 90 ASN A C 1
ATOM 677 O O . ASN A 1 90 ? -25.684 24.175 5.208 1.00 81.56 90 ASN A O 1
ATOM 681 N N . GLY A 1 91 ? -25.757 23.211 3.200 1.00 84.12 91 GLY A N 1
ATOM 682 C CA . GLY A 1 91 ? -24.407 23.624 2.832 1.00 84.12 91 GLY A CA 1
ATOM 683 C C . GLY A 1 91 ? -23.279 22.867 3.549 1.00 84.12 91 GLY A C 1
ATOM 684 O O . GLY A 1 91 ? -22.139 23.343 3.555 1.00 84.12 91 GLY A O 1
ATOM 685 N N . ARG A 1 92 ? -23.580 21.724 4.180 1.00 87.75 92 ARG A N 1
ATOM 686 C CA . ARG A 1 92 ? -22.639 20.942 5.003 1.00 87.75 92 ARG A CA 1
ATOM 687 C C . ARG A 1 92 ? -22.258 19.621 4.343 1.00 87.75 92 ARG A C 1
ATOM 689 O O . ARG A 1 92 ? -22.868 19.207 3.363 1.00 87.75 92 ARG A O 1
ATOM 696 N N . LEU A 1 93 ? -21.230 18.989 4.891 1.00 90.12 93 LEU A N 1
ATOM 697 C CA . LEU A 1 93 ? -20.777 17.652 4.538 1.00 90.12 93 LEU A CA 1
ATOM 698 C C . LEU A 1 93 ? -21.126 16.681 5.665 1.00 90.12 93 LEU A C 1
ATOM 700 O O . LEU A 1 93 ? -21.022 17.025 6.846 1.00 90.12 93 LEU A O 1
ATOM 704 N N . GLU A 1 94 ? -21.505 15.473 5.272 1.00 93.06 94 GLU A N 1
ATOM 705 C CA . GLU A 1 94 ? -21.787 14.345 6.148 1.00 93.06 94 GLU A CA 1
ATOM 706 C C . GLU A 1 94 ? -20.926 13.162 5.700 1.00 93.06 94 GLU A C 1
ATOM 708 O O . GLU A 1 94 ? -21.007 12.732 4.546 1.00 93.06 94 GLU A O 1
ATOM 713 N N . PHE A 1 95 ? -20.081 12.660 6.602 1.00 93.38 95 PHE A N 1
ATOM 714 C CA . PHE A 1 95 ? -19.236 11.493 6.352 1.00 93.38 95 PHE A CA 1
ATOM 715 C C . PHE A 1 95 ? -19.629 10.356 7.287 1.00 93.38 95 PHE A C 1
ATOM 717 O O . PHE A 1 95 ? -19.495 10.494 8.499 1.00 93.38 95 PHE A O 1
ATOM 724 N N . THR A 1 96 ? -20.080 9.233 6.741 1.00 94.06 96 THR A N 1
ATOM 725 C CA . THR A 1 96 ? -20.523 8.063 7.505 1.00 94.06 96 THR A CA 1
ATOM 726 C C . THR A 1 96 ? -19.497 6.942 7.420 1.00 94.06 96 THR A C 1
ATOM 728 O O . THR A 1 96 ? -19.047 6.583 6.337 1.00 94.06 96 THR A O 1
ATOM 731 N N . LEU A 1 97 ? -19.148 6.348 8.551 1.00 92.56 97 LEU A N 1
ATOM 732 C CA . LEU A 1 97 ? -18.293 5.175 8.662 1.00 92.56 97 LEU A CA 1
ATOM 733 C C . LEU A 1 97 ? -19.094 4.061 9.327 1.00 92.56 97 LEU A C 1
ATOM 735 O O . LEU A 1 97 ? -19.560 4.221 10.455 1.00 92.56 97 LEU A O 1
ATOM 739 N N . ARG A 1 98 ? -19.216 2.918 8.655 1.00 90.88 98 ARG A N 1
ATOM 740 C CA . ARG A 1 98 ? -19.791 1.726 9.273 1.00 90.88 98 ARG A CA 1
ATOM 741 C C . ARG A 1 98 ? -18.750 1.079 10.178 1.00 90.88 98 ARG A C 1
ATOM 743 O O . ARG A 1 98 ? -17.681 0.689 9.709 1.00 90.88 98 ARG A O 1
ATOM 750 N N . LEU A 1 99 ? -19.054 0.959 11.465 1.00 84.44 99 LEU A N 1
ATOM 751 C CA . LEU A 1 99 ? -18.194 0.282 12.426 1.00 84.44 99 LEU A CA 1
ATOM 752 C C . LEU A 1 99 ? -18.640 -1.178 12.564 1.00 84.44 99 LEU A C 1
ATOM 754 O O . LEU A 1 99 ? -19.814 -1.433 12.827 1.00 84.44 99 LEU A O 1
ATOM 758 N N . PRO A 1 100 ? -17.737 -2.163 12.435 1.00 76.38 100 PRO A N 1
ATOM 759 C CA . PRO A 1 100 ? -18.053 -3.541 12.785 1.00 76.38 100 PRO A CA 1
ATOM 760 C C . PRO A 1 100 ? -18.614 -3.616 14.211 1.00 76.38 100 PRO A C 1
ATOM 762 O O . PRO A 1 100 ? -18.096 -2.973 15.124 1.00 76.38 100 PRO A O 1
ATOM 765 N N . THR A 1 101 ? -19.618 -4.462 14.451 1.00 73.31 101 THR A N 1
ATOM 766 C CA . THR A 1 101 ? -20.253 -4.640 15.778 1.00 73.31 101 THR A CA 1
ATOM 767 C C . THR A 1 101 ? -19.263 -4.949 16.907 1.00 73.31 101 THR A C 1
ATOM 769 O O . THR A 1 101 ? -19.528 -4.657 18.072 1.00 73.31 101 THR A O 1
ATOM 772 N N . ARG A 1 102 ? -18.095 -5.513 16.581 1.00 71.19 102 ARG A N 1
ATOM 773 C CA . ARG A 1 102 ? -17.000 -5.774 17.530 1.00 71.19 102 ARG A CA 1
ATOM 774 C C . ARG A 1 102 ? -16.277 -4.498 17.980 1.00 71.19 102 ARG A C 1
ATOM 776 O O . ARG A 1 102 ? -15.829 -4.426 19.122 1.00 71.19 102 ARG A O 1
ATOM 783 N N . ASP A 1 103 ? -16.184 -3.500 17.108 1.00 68.75 103 ASP A N 1
ATOM 784 C CA . ASP A 1 103 ? -15.542 -2.214 17.393 1.00 68.75 103 ASP A CA 1
ATOM 785 C C . ASP A 1 103 ? -16.465 -1.278 18.178 1.00 68.75 103 ASP A C 1
ATOM 787 O O . ASP A 1 103 ? -16.004 -0.512 19.020 1.00 68.75 103 ASP A O 1
ATOM 791 N N . VAL A 1 104 ? -17.776 -1.412 17.974 1.00 67.06 104 VAL A N 1
ATOM 792 C CA . VAL A 1 104 ? -18.823 -0.681 18.703 1.00 67.06 104 VAL A CA 1
ATOM 793 C C . VAL A 1 104 ? -18.744 -0.893 20.213 1.00 67.06 104 VAL A C 1
ATOM 795 O O . VAL A 1 104 ? -18.798 0.069 20.972 1.00 67.06 104 VAL A O 1
ATOM 798 N N . ARG A 1 105 ? -18.560 -2.142 20.667 1.00 64.50 105 ARG A N 1
ATOM 799 C CA . ARG A 1 105 ? -18.462 -2.478 22.106 1.00 64.50 105 ARG A CA 1
ATOM 800 C C . ARG A 1 105 ? -17.284 -1.795 22.808 1.00 64.50 105 ARG A C 1
ATOM 802 O O . ARG A 1 105 ? -17.206 -1.785 24.029 1.00 64.50 105 ARG A O 1
ATOM 809 N N . ASN A 1 106 ? -16.359 -1.257 22.022 1.00 62.97 106 ASN A N 1
ATOM 810 C CA . ASN A 1 106 ? -15.138 -0.608 22.458 1.00 62.97 106 ASN A CA 1
ATOM 811 C C . ASN A 1 106 ? -15.188 0.916 22.292 1.00 62.97 106 ASN A C 1
ATOM 813 O O . ASN A 1 106 ? -14.158 1.569 22.471 1.00 62.97 106 ASN A O 1
ATOM 817 N N . LEU A 1 107 ? -16.344 1.475 21.929 1.00 67.25 107 LEU A N 1
ATOM 818 C CA . LEU A 1 107 ? -16.544 2.905 21.771 1.00 67.25 107 LEU A CA 1
ATOM 819 C C . LEU A 1 107 ? -17.176 3.468 23.048 1.00 67.25 107 LEU A C 1
ATOM 821 O O . LEU A 1 107 ? -18.338 3.206 23.342 1.00 67.25 107 LEU A O 1
ATOM 825 N N . GLN A 1 108 ? -16.414 4.245 23.812 1.00 61.47 108 GLN A N 1
ATOM 826 C CA . GLN A 1 108 ? -16.940 4.991 24.947 1.00 61.47 108 GLN A CA 1
ATOM 827 C C . GLN A 1 108 ? -17.062 6.459 24.545 1.00 61.47 108 GLN A C 1
ATOM 829 O O . GLN A 1 108 ? -16.066 7.121 24.250 1.00 61.47 108 GLN A O 1
ATOM 834 N N . VAL A 1 109 ? -18.289 6.975 24.514 1.00 59.12 109 VAL A N 1
ATOM 835 C CA . VAL A 1 109 ? -18.517 8.418 24.394 1.00 59.12 109 VAL A CA 1
ATOM 836 C C . VAL A 1 109 ? -18.315 9.002 25.785 1.00 59.12 109 VAL A C 1
ATOM 838 O O . VAL A 1 109 ? -19.095 8.720 26.691 1.00 59.12 109 VAL A O 1
ATOM 841 N N . VAL A 1 110 ? -17.238 9.760 25.979 1.00 50.50 110 VAL A N 1
ATOM 842 C CA . VAL A 1 110 ? -16.911 10.372 27.269 1.00 50.50 110 VAL A CA 1
ATOM 843 C C . VAL A 1 110 ? -17.153 11.880 27.181 1.00 50.50 110 VAL A C 1
ATOM 845 O O . VAL A 1 110 ? -16.614 12.540 26.286 1.00 50.50 110 VAL A O 1
ATOM 848 N N . PRO A 1 111 ? -17.955 12.463 28.085 1.00 42.41 111 PRO A N 1
ATOM 849 C CA . PRO A 1 111 ? -18.066 13.910 28.185 1.00 42.41 111 PRO A CA 1
ATOM 850 C C . PRO A 1 111 ? -16.755 14.479 28.751 1.00 42.41 111 PRO A C 1
ATOM 852 O O . PRO A 1 111 ? -16.366 14.145 29.867 1.00 42.41 111 PRO A O 1
ATOM 855 N N . LEU A 1 112 ? -16.061 15.331 27.991 1.00 40.47 112 LEU A N 1
ATOM 856 C CA . LEU A 1 112 ? -14.862 16.044 28.447 1.00 40.47 112 LEU A CA 1
ATOM 857 C C . LEU A 1 112 ? -15.110 17.560 28.345 1.00 40.47 112 LEU A C 1
ATOM 859 O O . LEU A 1 112 ? -14.768 18.187 27.348 1.00 40.47 112 LEU A O 1
ATOM 863 N N . GLY A 1 113 ? -15.714 18.181 29.364 1.00 48.34 113 GLY A N 1
ATOM 864 C CA . GLY A 1 113 ? -15.937 19.638 29.375 1.00 48.34 113 GLY A CA 1
ATOM 865 C C . GLY A 1 113 ? -16.762 20.139 28.176 1.00 48.34 113 GLY A C 1
ATOM 866 O O . GLY A 1 113 ? -17.706 19.467 27.772 1.00 48.34 113 GLY A O 1
ATOM 867 N N . ARG A 1 114 ? -16.423 21.308 27.594 1.00 37.25 114 ARG A N 1
ATOM 868 C CA . ARG A 1 114 ? -17.103 21.936 26.426 1.00 37.25 114 ARG A CA 1
ATOM 869 C C . ARG A 1 114 ? -17.012 21.113 25.108 1.00 37.25 114 ARG A C 1
ATOM 871 O O . ARG A 1 114 ? -16.892 21.692 24.032 1.00 37.25 114 ARG A O 1
ATOM 878 N N . GLY A 1 115 ? -17.052 19.782 25.164 1.00 50.59 115 GLY A N 1
ATOM 879 C CA . GLY A 1 115 ? -17.137 18.880 24.017 1.00 50.59 115 GLY A CA 1
ATOM 880 C C . GLY A 1 115 ? -17.151 17.398 24.416 1.00 50.59 115 GLY A C 1
ATOM 881 O O . GLY A 1 115 ? -16.406 16.951 25.285 1.00 50.59 115 GLY A O 1
ATOM 882 N N . SER A 1 116 ? -17.994 16.598 23.765 1.00 50.94 116 SER A N 1
ATOM 883 C CA . SER A 1 116 ? -17.962 15.135 23.883 1.00 50.94 116 SER A CA 1
ATOM 884 C C . SER A 1 116 ? -16.755 14.588 23.119 1.00 50.94 116 SER A C 1
ATOM 886 O O . SER A 1 116 ? -16.576 14.899 21.942 1.00 50.94 116 SER A O 1
ATOM 888 N N . SER A 1 117 ? -15.927 13.768 23.765 1.00 57.66 117 SER A N 1
ATOM 889 C CA . SER A 1 117 ? -14.823 13.060 23.112 1.00 57.66 117 SER A CA 1
ATOM 890 C C . SER A 1 117 ? -15.131 11.572 23.017 1.00 57.66 117 SER A C 1
ATOM 892 O O . SER A 1 117 ? -15.676 10.969 23.936 1.00 57.66 117 SER A O 1
ATOM 894 N N . ILE A 1 118 ? -14.776 10.961 21.892 1.00 64.69 118 ILE A N 1
ATOM 895 C CA . ILE A 1 118 ? -14.945 9.525 21.677 1.00 64.69 118 ILE A CA 1
ATOM 896 C C . ILE A 1 118 ? -13.628 8.837 22.032 1.00 64.69 118 ILE A C 1
ATOM 898 O O . ILE A 1 118 ? -12.613 9.072 21.379 1.00 64.69 118 ILE A O 1
ATOM 902 N N . LEU A 1 119 ? -13.638 7.976 23.048 1.00 62.38 119 LEU A N 1
ATOM 903 C CA . LEU A 1 119 ? -12.536 7.066 23.339 1.00 62.38 119 LEU A CA 1
ATOM 904 C C . LEU A 1 119 ? -12.844 5.709 22.708 1.00 62.38 119 LEU A C 1
ATOM 906 O O . LEU A 1 119 ? -13.727 4.981 23.155 1.00 62.38 119 LEU A O 1
ATOM 910 N N . ALA A 1 120 ? -12.103 5.359 21.659 1.00 66.31 120 ALA A N 1
ATOM 911 C CA . ALA A 1 120 ? -12.153 4.027 21.072 1.00 66.31 120 ALA A CA 1
ATOM 912 C C . ALA A 1 120 ? -11.032 3.159 21.665 1.00 66.31 120 ALA A C 1
ATOM 914 O O . ALA A 1 120 ? -9.860 3.522 21.572 1.00 66.31 120 ALA A O 1
ATOM 915 N N . ARG A 1 121 ? -11.355 1.988 22.235 1.00 66.00 121 ARG A N 1
ATOM 916 C CA . ARG A 1 121 ? -10.326 1.017 22.680 1.00 66.00 121 ARG A CA 1
ATOM 917 C C . ARG A 1 121 ? -9.609 0.341 21.507 1.00 66.00 121 ARG A C 1
ATOM 919 O O . ARG A 1 121 ? -8.534 -0.225 21.683 1.00 66.00 121 ARG A O 1
ATOM 926 N N . ASN A 1 122 ? -10.181 0.403 20.304 1.00 71.19 122 ASN A N 1
ATOM 927 C CA . ASN A 1 122 ? -9.505 -0.020 19.083 1.00 71.19 122 ASN A CA 1
ATOM 928 C C . ASN A 1 122 ? -8.435 1.023 18.709 1.00 71.19 122 ASN A C 1
ATOM 930 O O . ASN A 1 122 ? -8.766 2.166 18.392 1.00 71.19 122 ASN A O 1
ATOM 934 N N . GLY A 1 123 ? -7.159 0.617 18.718 1.00 73.38 123 GLY A N 1
ATOM 935 C CA . GLY A 1 123 ? -6.023 1.500 18.430 1.00 73.38 123 GLY A CA 1
ATOM 936 C C . GLY A 1 123 ? -6.134 2.240 17.093 1.00 73.38 123 GLY A C 1
ATOM 937 O O . GLY A 1 123 ? -5.848 3.430 17.039 1.00 73.38 123 GLY A O 1
ATOM 938 N N . ARG A 1 124 ? -6.659 1.589 16.046 1.00 72.00 124 ARG A N 1
ATOM 939 C CA . ARG A 1 124 ? -6.827 2.195 14.715 1.00 72.00 124 ARG A CA 1
ATOM 940 C C . ARG A 1 124 ? -7.889 3.293 14.712 1.00 72.00 124 ARG A C 1
ATOM 942 O O . ARG A 1 124 ? -7.677 4.358 14.140 1.00 72.00 124 ARG A O 1
ATOM 949 N N . LEU A 1 125 ? -9.016 3.055 15.382 1.00 79.00 125 LEU A N 1
ATOM 950 C CA . LEU A 1 125 ? -10.055 4.071 15.558 1.00 79.00 125 LEU A CA 1
ATOM 951 C C . LEU A 1 125 ? -9.552 5.229 16.421 1.00 79.00 125 LEU A C 1
ATOM 953 O O . LEU A 1 125 ? -9.794 6.386 16.096 1.00 79.00 125 LEU A O 1
ATOM 957 N N . ASN A 1 126 ? -8.799 4.932 17.481 1.00 78.75 126 ASN A N 1
ATOM 958 C CA . ASN A 1 126 ? -8.203 5.959 18.326 1.00 78.75 126 ASN A CA 1
ATOM 959 C C . ASN A 1 126 ? -7.224 6.845 17.540 1.00 78.75 126 ASN A C 1
ATOM 961 O O . ASN A 1 126 ? -7.263 8.066 17.662 1.00 78.75 126 ASN A O 1
ATOM 965 N N . ASP A 1 127 ? -6.377 6.254 16.697 1.00 78.56 127 ASP A N 1
ATOM 966 C CA . ASP A 1 127 ? -5.438 7.005 15.861 1.00 78.56 127 ASP A CA 1
ATOM 967 C C . ASP A 1 127 ? -6.150 7.845 14.791 1.00 78.56 127 ASP A C 1
ATOM 969 O O . ASP A 1 127 ? -5.691 8.945 14.480 1.00 78.56 127 ASP A O 1
ATOM 973 N N . PHE A 1 128 ? -7.304 7.390 14.293 1.00 83.06 128 PHE A N 1
ATOM 974 C CA . PHE A 1 128 ? -8.157 8.178 13.403 1.00 83.06 128 PHE A CA 1
ATOM 975 C C . PHE A 1 128 ? -8.870 9.337 14.125 1.00 83.06 128 PHE A C 1
ATOM 977 O O . PHE A 1 128 ? -8.912 10.451 13.600 1.00 83.06 128 PHE A O 1
ATOM 984 N N . PHE A 1 129 ? -9.403 9.121 15.334 1.00 82.88 129 PHE A N 1
ATOM 985 C CA . PHE A 1 129 ? -10.146 10.151 16.077 1.00 82.88 129 PHE A CA 1
ATOM 986 C C . PHE A 1 129 ? -9.253 11.162 16.784 1.00 82.88 129 PHE A C 1
ATOM 988 O O . PHE A 1 129 ? -9.645 12.319 16.925 1.00 82.88 129 PHE A O 1
ATOM 995 N N . ARG A 1 130 ? -8.047 10.776 17.208 1.00 82.25 130 ARG A N 1
ATOM 996 C CA . ARG A 1 130 ? -7.147 11.654 17.970 1.00 82.25 130 ARG A CA 1
ATOM 997 C C . ARG A 1 130 ? -6.865 12.986 17.254 1.00 82.25 130 ARG A C 1
ATOM 999 O O . ARG A 1 130 ? -6.947 14.015 17.924 1.00 82.25 130 ARG A O 1
ATOM 1006 N N . PRO A 1 131 ? -6.590 13.033 15.935 1.00 80.56 131 PRO A N 1
ATOM 1007 C CA . PRO A 1 131 ? -6.488 14.296 15.209 1.00 80.56 131 PRO A CA 1
ATOM 1008 C C . PRO A 1 131 ? -7.788 15.106 15.215 1.00 80.56 131 PRO A C 1
ATOM 1010 O O . PRO A 1 131 ? -7.738 16.319 15.409 1.00 80.56 131 PRO A O 1
ATOM 1013 N N . ILE A 1 132 ? -8.946 14.451 15.062 1.00 84.38 132 ILE A N 1
ATOM 1014 C CA . ILE A 1 132 ? -10.257 15.118 15.038 1.00 84.38 132 ILE A CA 1
ATOM 1015 C C . ILE A 1 132 ? -10.512 15.831 16.366 1.00 84.38 132 ILE A C 1
ATOM 1017 O O . ILE A 1 132 ? -10.804 17.024 16.388 1.00 84.38 132 ILE A O 1
ATOM 1021 N N . LEU A 1 133 ? -10.298 15.119 17.473 1.00 81.44 133 LEU A N 1
ATOM 1022 C CA . LEU A 1 133 ? -10.467 15.636 18.832 1.00 81.44 133 LEU A CA 1
ATOM 1023 C C . LEU A 1 133 ? -9.484 16.768 19.169 1.00 81.44 133 LEU A C 1
ATOM 1025 O O . LEU A 1 133 ? -9.763 17.598 20.025 1.00 81.44 133 LEU A O 1
ATOM 1029 N N . ARG A 1 134 ? -8.334 16.825 18.488 1.00 82.62 134 ARG A N 1
ATOM 1030 C CA . ARG A 1 134 ? -7.310 17.867 18.670 1.00 82.62 134 ARG A CA 1
ATOM 1031 C C . ARG A 1 134 ? -7.444 19.039 17.693 1.00 82.62 134 ARG A C 1
ATOM 1033 O O . ARG A 1 134 ? -6.545 19.877 17.642 1.00 82.62 134 ARG A O 1
ATOM 1040 N N . GLY A 1 135 ? -8.497 19.090 16.869 1.00 83.12 135 GLY A N 1
ATOM 1041 C CA . GLY A 1 135 ? -8.630 20.120 15.828 1.00 83.12 135 GLY A CA 1
ATOM 1042 C C . GLY A 1 135 ? -7.542 20.039 14.743 1.00 83.12 135 GLY A C 1
ATOM 1043 O O . GLY A 1 135 ? -7.260 21.022 14.050 1.00 83.12 135 GLY A O 1
ATOM 1044 N N . GLN A 1 136 ? -6.883 18.886 14.614 1.00 86.56 136 GLN A N 1
ATOM 1045 C CA . GLN A 1 136 ? -5.798 18.650 13.668 1.00 86.56 136 GLN A CA 1
ATOM 1046 C C . GLN A 1 136 ? -6.334 18.154 12.327 1.00 86.56 136 GLN A C 1
ATOM 1048 O O . GLN A 1 136 ? -7.436 17.621 12.216 1.00 86.56 136 GLN A O 1
ATOM 1053 N N . VAL A 1 137 ? -5.523 18.326 11.284 1.00 88.00 137 VAL A N 1
ATOM 1054 C CA . VAL A 1 137 ? -5.849 17.828 9.947 1.00 88.00 137 VAL A CA 1
ATOM 1055 C C . VAL A 1 137 ? -5.874 16.299 9.957 1.00 88.00 137 VAL A C 1
ATOM 1057 O O . VAL A 1 137 ? -4.927 15.666 10.421 1.00 88.00 137 VAL A O 1
ATOM 1060 N N . PHE A 1 138 ? -6.927 15.715 9.395 1.00 88.00 138 PHE A N 1
ATOM 1061 C CA . PHE A 1 138 ? -7.091 14.271 9.245 1.00 88.00 138 PHE A CA 1
ATOM 1062 C C . PHE A 1 138 ? -7.518 13.910 7.826 1.00 88.00 138 PHE A C 1
ATOM 1064 O O . PHE A 1 138 ? -7.932 14.772 7.043 1.00 88.00 138 PHE A O 1
ATOM 1071 N N . ARG A 1 139 ? -7.336 12.638 7.466 1.00 89.31 139 ARG A N 1
ATOM 1072 C CA . ARG A 1 139 ? -7.485 12.158 6.093 1.00 89.31 139 ARG A CA 1
ATOM 1073 C C . ARG A 1 139 ? -8.084 10.769 6.043 1.00 89.31 139 ARG A C 1
ATOM 1075 O O . ARG A 1 139 ? -7.871 9.979 6.955 1.00 89.31 139 ARG A O 1
ATOM 1082 N N . PHE A 1 140 ? -8.811 10.490 4.973 1.00 92.19 140 PHE A N 1
ATOM 1083 C CA . PHE A 1 140 ? -9.476 9.213 4.746 1.00 92.19 140 PHE A CA 1
ATOM 1084 C C . PHE A 1 140 ? -9.905 9.100 3.283 1.00 92.19 140 PHE A C 1
ATOM 1086 O O . PHE A 1 140 ? -9.867 10.079 2.536 1.00 92.19 140 PHE A O 1
ATOM 1093 N N . MET A 1 141 ? -10.320 7.908 2.870 1.00 90.31 141 MET A N 1
ATOM 1094 C CA . MET A 1 141 ? -10.942 7.688 1.565 1.00 90.31 141 MET A CA 1
ATOM 1095 C C . MET A 1 141 ? -12.458 7.734 1.717 1.00 90.31 141 MET A C 1
ATOM 1097 O O . MET A 1 141 ? -12.992 7.109 2.633 1.00 90.31 141 MET A O 1
ATOM 1101 N N . ALA A 1 142 ? -13.163 8.428 0.825 1.00 93.25 142 ALA A N 1
ATOM 1102 C CA . ALA A 1 142 ? -14.618 8.517 0.876 1.00 93.25 142 ALA A CA 1
ATOM 1103 C C . ALA A 1 142 ? -15.267 8.400 -0.501 1.00 93.25 142 ALA A C 1
ATOM 1105 O O . ALA A 1 142 ? -14.798 9.000 -1.464 1.00 93.25 142 ALA A O 1
ATOM 1106 N N . ARG A 1 143 ? -16.376 7.668 -0.588 1.00 90.31 143 ARG A N 1
ATOM 1107 C CA . ARG A 1 143 ? -17.212 7.591 -1.794 1.00 90.31 143 ARG A CA 1
ATOM 1108 C C . ARG A 1 143 ? -18.499 8.378 -1.587 1.00 90.31 143 ARG A C 1
ATOM 1110 O O . ARG A 1 143 ? -18.990 8.474 -0.469 1.00 90.31 143 ARG A O 1
ATOM 1117 N N . ARG A 1 144 ? -19.054 8.951 -2.649 1.00 89.94 144 ARG A N 1
ATOM 1118 C CA . ARG A 1 144 ? -20.279 9.757 -2.576 1.00 89.94 144 ARG A CA 1
ATOM 1119 C C . ARG A 1 144 ? -21.491 8.834 -2.549 1.00 89.94 144 ARG A C 1
ATOM 1121 O O . ARG A 1 144 ? -21.607 7.964 -3.403 1.00 89.94 144 ARG A O 1
ATOM 1128 N N . THR A 1 145 ? -22.386 9.054 -1.595 1.00 90.75 145 THR A N 1
ATOM 1129 C CA . THR A 1 145 ? -23.652 8.315 -1.450 1.00 90.75 145 THR A CA 1
ATOM 1130 C C . THR A 1 145 ? -24.870 9.209 -1.682 1.00 90.75 145 THR A C 1
ATOM 1132 O O . THR A 1 145 ? -25.968 8.714 -1.908 1.00 90.75 145 THR A O 1
ATOM 1135 N N . GLY A 1 146 ? -24.684 10.532 -1.684 1.00 88.88 146 GLY A N 1
ATOM 1136 C CA . GLY A 1 146 ? -25.734 11.501 -1.983 1.00 88.88 146 GLY A CA 1
ATOM 1137 C C . GLY A 1 146 ? -25.203 12.930 -2.093 1.00 88.88 146 GLY A C 1
ATOM 1138 O O . GLY A 1 146 ? -23.993 13.176 -2.129 1.00 88.88 146 GLY A O 1
ATOM 1139 N N . ARG A 1 147 ? -26.107 13.913 -2.152 1.00 89.12 147 ARG A N 1
ATOM 1140 C CA . ARG A 1 147 ? -25.734 15.338 -2.117 1.00 89.12 147 ARG A CA 1
ATOM 1141 C C . ARG A 1 147 ? -25.150 15.690 -0.747 1.00 89.12 147 ARG A C 1
ATOM 1143 O O . ARG A 1 147 ? -25.852 15.643 0.259 1.00 89.12 147 ARG A O 1
ATOM 1150 N N . GLY A 1 148 ? -23.846 15.971 -0.721 1.00 88.38 148 GLY A N 1
ATOM 1151 C CA . GLY A 1 148 ? -23.075 16.230 0.500 1.00 88.38 148 GLY A CA 1
ATOM 1152 C C . GLY A 1 148 ? -22.939 15.061 1.467 1.00 88.38 148 GLY A C 1
ATOM 1153 O O . GLY A 1 148 ? -22.461 15.277 2.578 1.00 88.38 148 GLY A O 1
ATOM 1154 N N . LYS A 1 149 ? -23.334 13.852 1.055 1.00 91.56 149 LYS A N 1
ATOM 1155 C CA . LYS A 1 149 ? -23.226 12.631 1.854 1.00 91.56 149 LYS A CA 1
ATOM 1156 C C . LYS A 1 149 ? -22.177 11.707 1.265 1.00 91.56 149 LYS A C 1
ATOM 1158 O O . LYS A 1 149 ? -22.178 11.437 0.058 1.00 91.56 149 LYS A O 1
ATOM 1163 N N . TYR A 1 150 ? -21.298 11.232 2.130 1.00 93.31 150 TYR A N 1
ATOM 1164 C CA . TYR A 1 150 ? -20.158 10.417 1.762 1.00 93.31 150 TYR A CA 1
ATOM 1165 C C . TYR A 1 150 ? -19.991 9.264 2.741 1.00 93.31 150 TYR A C 1
ATOM 1167 O O . TYR A 1 150 ? -20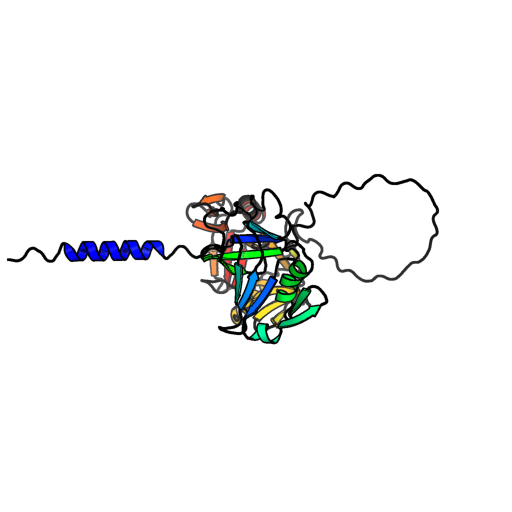.134 9.442 3.943 1.00 93.31 150 TYR A O 1
ATOM 1175 N N . GLU A 1 151 ? -19.618 8.098 2.235 1.00 93.94 151 GLU A N 1
ATOM 1176 C CA . GLU A 1 151 ? -19.232 6.957 3.053 1.00 93.94 151 GLU A CA 1
ATOM 1177 C C . GLU A 1 151 ? -17.709 6.846 3.102 1.00 93.94 151 GLU A C 1
ATOM 1179 O O . GLU A 1 151 ? -17.045 6.823 2.062 1.00 93.94 151 GLU A O 1
ATOM 1184 N N . ILE A 1 152 ? -17.153 6.773 4.309 1.00 93.81 152 ILE A N 1
ATOM 1185 C CA . ILE A 1 152 ? -15.734 6.542 4.552 1.00 93.81 152 ILE A CA 1
ATOM 1186 C C . ILE A 1 152 ? -15.419 5.076 4.242 1.00 93.81 152 ILE A C 1
ATOM 1188 O O . ILE A 1 152 ? -15.921 4.168 4.896 1.00 93.81 152 ILE A O 1
ATOM 1192 N N . THR A 1 153 ? -14.558 4.854 3.253 1.00 90.06 153 THR A N 1
ATOM 1193 C CA . THR A 1 153 ? -14.190 3.518 2.753 1.00 90.06 153 THR A CA 1
ATOM 1194 C C . THR A 1 153 ? -12.859 3.016 3.313 1.00 90.06 153 THR A C 1
ATOM 1196 O O . THR A 1 153 ? -12.619 1.813 3.333 1.00 90.06 153 THR A O 1
ATOM 1199 N N . SER A 1 154 ? -11.982 3.912 3.786 1.00 85.75 154 SER A N 1
ATOM 1200 C CA . SER A 1 154 ? -10.706 3.546 4.417 1.00 85.75 154 SER A CA 1
ATOM 1201 C C . SER A 1 154 ? -10.175 4.653 5.333 1.00 85.75 154 SER A C 1
ATOM 1203 O O . SER A 1 154 ? -10.231 5.832 4.976 1.00 85.75 154 SER A O 1
ATOM 1205 N N . LEU A 1 155 ? -9.625 4.258 6.489 1.00 81.62 155 LEU A N 1
ATOM 1206 C CA . LEU A 1 155 ? -9.031 5.142 7.507 1.00 81.62 155 LEU A CA 1
ATOM 1207 C C . LEU A 1 155 ? -7.496 5.248 7.418 1.00 81.62 155 LEU A C 1
ATOM 1209 O O . LEU A 1 155 ? -6.918 6.129 8.047 1.00 81.62 155 LEU A O 1
ATOM 1213 N N . ASP A 1 156 ? -6.824 4.394 6.636 1.00 62.97 156 ASP A N 1
ATOM 1214 C CA . ASP A 1 156 ? -5.349 4.275 6.628 1.00 62.97 156 ASP A CA 1
ATOM 1215 C C . ASP A 1 156 ? -4.647 5.277 5.697 1.00 62.97 156 ASP A C 1
ATOM 1217 O O . ASP A 1 156 ? -3.616 4.974 5.090 1.00 62.97 156 ASP A O 1
ATOM 1221 N N . TYR A 1 157 ? -5.178 6.493 5.554 1.00 56.56 157 TYR A N 1
ATOM 1222 C CA . TYR A 1 157 ? -4.494 7.501 4.748 1.00 56.56 157 TYR A CA 1
ATOM 1223 C C . TYR A 1 157 ? -3.358 8.146 5.558 1.00 56.56 157 TYR A C 1
ATOM 1225 O O . TYR A 1 157 ? -3.552 9.120 6.284 1.00 56.56 157 TYR A O 1
ATOM 1233 N N . ASP A 1 158 ? -2.167 7.564 5.415 1.00 51.47 158 ASP A N 1
ATOM 1234 C CA . ASP A 1 158 ? -0.903 7.923 6.066 1.00 51.47 158 ASP A CA 1
ATOM 1235 C C . ASP A 1 158 ? -0.709 9.443 6.312 1.00 51.47 158 ASP A C 1
ATOM 1237 O O . ASP A 1 158 ? -0.672 10.281 5.397 1.00 51.47 158 ASP A O 1
ATOM 1241 N N . THR A 1 159 ? -0.565 9.803 7.590 1.00 45.81 159 THR A N 1
ATOM 1242 C CA . THR A 1 159 ? -0.340 11.168 8.089 1.00 45.81 159 THR A CA 1
ATOM 1243 C C . THR A 1 159 ? 1.143 11.567 8.099 1.00 45.81 159 THR A C 1
ATOM 1245 O O . THR A 1 159 ? 1.452 12.757 8.217 1.00 45.81 159 THR A O 1
ATOM 1248 N N . SER A 1 160 ? 2.072 10.623 7.890 1.00 40.56 160 SER A N 1
ATOM 1249 C CA . SER A 1 160 ? 3.524 10.808 8.059 1.00 40.56 160 SER A CA 1
ATOM 1250 C C . SER A 1 160 ? 4.162 11.832 7.108 1.00 40.56 160 SER A C 1
ATOM 1252 O O . SER A 1 160 ? 5.240 12.362 7.390 1.00 40.56 160 SER A O 1
ATOM 1254 N N . ARG A 1 161 ? 3.497 12.182 5.998 1.00 43.91 161 ARG A N 1
ATOM 1255 C CA . ARG A 1 161 ? 4.020 13.133 4.996 1.00 43.91 161 ARG A CA 1
ATOM 1256 C C . ARG A 1 161 ? 3.620 14.599 5.186 1.00 43.91 161 ARG A C 1
ATOM 1258 O O . ARG A 1 161 ? 4.095 15.436 4.427 1.00 43.91 161 ARG A O 1
ATOM 1265 N N . LEU A 1 162 ? 2.794 14.959 6.172 1.00 49.84 162 LEU A N 1
ATOM 1266 C CA . LEU A 1 162 ? 2.448 16.376 6.407 1.00 49.84 162 LEU A CA 1
ATOM 1267 C C . LEU A 1 162 ? 3.400 17.126 7.336 1.00 49.84 162 LEU A C 1
ATOM 1269 O O . LEU A 1 162 ? 3.382 18.353 7.353 1.00 49.84 162 LEU A O 1
ATOM 1273 N N . GLY A 1 163 ? 4.264 16.419 8.064 1.00 39.53 163 GLY A N 1
ATOM 1274 C CA . GLY A 1 163 ? 5.192 17.038 9.013 1.00 39.53 163 GLY A CA 1
ATOM 1275 C C . GLY A 1 163 ? 6.370 17.793 8.389 1.00 39.53 163 GLY A C 1
ATOM 1276 O O . GLY A 1 163 ? 7.172 18.341 9.134 1.00 39.53 163 GLY A O 1
ATOM 1277 N N . ARG A 1 164 ? 6.524 17.820 7.055 1.00 42.59 164 ARG A N 1
ATOM 1278 C CA . ARG A 1 164 ? 7.716 18.402 6.400 1.00 42.59 164 ARG A CA 1
ATOM 1279 C C . ARG A 1 164 ? 7.453 19.553 5.424 1.00 42.59 164 ARG A C 1
ATOM 1281 O O . ARG A 1 164 ? 8.401 20.034 4.821 1.00 42.59 164 ARG A O 1
ATOM 1288 N N . GLY A 1 165 ? 6.209 20.017 5.286 1.00 34.69 165 GLY A N 1
ATOM 1289 C CA . GLY A 1 165 ? 5.858 21.057 4.304 1.00 34.69 165 GLY A CA 1
ATOM 1290 C C . GLY A 1 165 ? 4.835 22.097 4.759 1.00 34.69 165 GLY A C 1
ATOM 1291 O O . GLY A 1 165 ? 4.304 22.816 3.920 1.00 34.69 165 GLY A O 1
ATOM 1292 N N . ALA A 1 166 ? 4.515 22.190 6.053 1.00 34.75 166 ALA A N 1
ATOM 1293 C CA . ALA A 1 166 ? 3.772 23.350 6.539 1.00 34.75 166 ALA A CA 1
ATOM 1294 C C . ALA A 1 166 ? 4.704 24.579 6.491 1.00 34.75 166 ALA A C 1
ATOM 1296 O O . ALA A 1 166 ? 5.830 24.467 6.985 1.00 34.75 166 ALA A O 1
ATOM 1297 N N . PRO A 1 167 ? 4.291 25.731 5.923 1.00 30.86 167 PRO A N 1
ATOM 1298 C CA . PRO A 1 167 ? 5.073 26.954 6.045 1.00 30.86 167 PRO A CA 1
ATOM 1299 C C . PRO A 1 167 ? 5.276 27.227 7.536 1.00 30.86 167 PRO A C 1
ATOM 1301 O O . PRO A 1 167 ? 4.305 27.318 8.292 1.00 30.86 167 PRO A O 1
ATOM 1304 N N . ARG A 1 168 ? 6.543 27.274 7.970 1.00 30.91 168 ARG A N 1
ATOM 1305 C CA . ARG A 1 168 ? 6.896 27.712 9.321 1.00 30.91 168 ARG A CA 1
ATOM 1306 C C . ARG A 1 168 ? 6.224 29.066 9.539 1.00 30.91 168 ARG A C 1
ATOM 1308 O O . ARG A 1 168 ? 6.410 29.973 8.732 1.00 30.91 168 ARG A O 1
ATOM 1315 N N . ALA A 1 169 ? 5.435 29.184 10.604 1.00 34.94 169 ALA A N 1
ATOM 1316 C CA . ALA A 1 169 ? 5.030 30.490 11.094 1.00 34.94 169 ALA A CA 1
ATOM 1317 C C . ALA A 1 169 ? 6.310 31.304 11.331 1.00 34.94 169 ALA A C 1
ATOM 1319 O O . ALA A 1 169 ? 7.235 30.818 11.984 1.00 34.94 169 ALA A O 1
ATOM 1320 N N . VAL A 1 170 ? 6.379 32.489 10.729 1.00 32.94 170 VAL A N 1
ATOM 1321 C CA . VAL A 1 170 ? 7.468 33.444 10.942 1.00 32.94 170 VAL A CA 1
ATOM 1322 C C . VAL A 1 170 ? 7.485 33.782 12.437 1.00 32.94 170 VAL A C 1
ATOM 1324 O O . VAL A 1 170 ? 6.456 34.237 12.942 1.00 32.94 170 VAL A O 1
ATOM 1327 N N . PRO A 1 171 ? 8.582 33.536 13.175 1.00 34.06 171 PRO A N 1
ATOM 1328 C CA . PRO A 1 171 ? 8.681 33.997 14.550 1.00 34.06 171 PRO A CA 1
ATOM 1329 C C . PRO A 1 171 ? 8.841 35.520 14.557 1.00 34.06 171 PRO A C 1
ATOM 1331 O O . PRO A 1 171 ? 9.630 36.068 13.787 1.00 34.06 171 PRO A O 1
ATOM 1334 N N . ALA A 1 172 ? 8.098 36.193 15.434 1.00 33.88 172 ALA A N 1
ATOM 1335 C CA . ALA A 1 172 ? 8.320 37.598 15.759 1.00 33.88 172 ALA A CA 1
ATOM 1336 C C . ALA A 1 172 ? 9.720 37.793 16.388 1.00 33.88 172 ALA A C 1
ATOM 1338 O O . ALA A 1 172 ? 10.221 36.874 17.044 1.00 33.88 172 ALA A O 1
ATOM 1339 N N . PRO A 1 173 ? 10.363 38.961 16.210 1.00 33.00 173 PRO A N 1
ATOM 1340 C CA . PRO A 1 173 ? 11.699 39.205 16.732 1.00 33.00 173 PRO A CA 1
ATOM 1341 C C . PRO A 1 173 ? 11.642 39.484 18.237 1.00 33.00 173 PRO A C 1
ATOM 1343 O O . PRO A 1 173 ? 10.969 40.412 18.680 1.00 33.00 173 PRO A O 1
ATOM 1346 N N . SER A 1 174 ? 12.387 38.716 19.030 1.00 36.88 174 SER A N 1
ATOM 1347 C CA . SER A 1 174 ? 12.631 39.032 20.438 1.00 36.88 174 SER A CA 1
ATOM 1348 C C . SER A 1 174 ? 14.083 38.749 20.818 1.00 36.88 174 SER A C 1
ATOM 1350 O O . SER A 1 174 ? 14.500 37.596 20.862 1.00 36.88 174 SER A O 1
ATOM 1352 N N . GLY A 1 175 ? 14.814 39.828 21.100 1.00 33.84 175 GLY A N 1
ATOM 1353 C CA . GLY A 1 175 ? 15.536 40.007 22.363 1.00 33.84 175 GLY A CA 1
ATOM 1354 C C . GLY A 1 175 ? 16.710 39.082 22.683 1.00 33.84 175 GLY A C 1
ATOM 1355 O O . GLY A 1 175 ? 16.537 37.954 23.122 1.00 33.84 175 GLY A O 1
ATOM 1356 N N . SER A 1 176 ? 17.905 39.656 22.570 1.00 37.31 176 SER A N 1
ATOM 1357 C CA . SER A 1 176 ? 19.197 39.198 23.093 1.00 37.31 176 SER A CA 1
ATOM 1358 C C . SER A 1 176 ? 19.235 39.034 24.630 1.00 37.31 176 SER A C 1
ATOM 1360 O O . SER A 1 176 ? 18.669 39.865 25.342 1.00 37.31 176 SER A O 1
ATOM 1362 N N . ARG A 1 177 ? 19.949 37.989 25.103 1.00 38.22 177 ARG A N 1
ATOM 1363 C CA . ARG A 1 177 ? 20.823 37.865 26.312 1.00 38.22 177 ARG A CA 1
ATOM 1364 C C . ARG A 1 177 ? 21.206 36.374 26.462 1.00 38.22 177 ARG A C 1
ATOM 1366 O O . ARG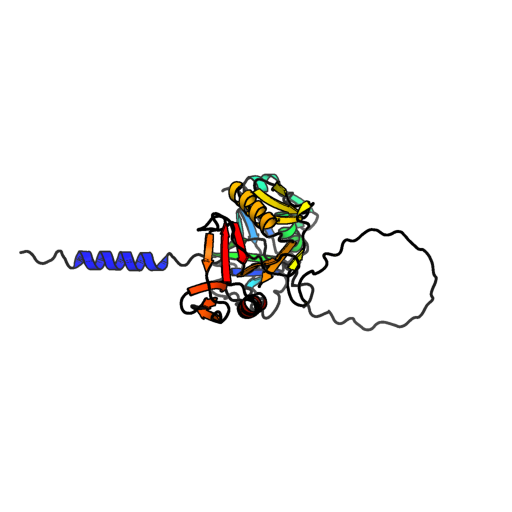 A 1 177 ? 20.320 35.536 26.538 1.00 38.22 177 ARG A O 1
ATOM 1373 N N . SER A 1 178 ? 22.444 35.946 26.193 1.00 36.03 178 SER A N 1
ATOM 1374 C CA . SER A 1 178 ? 23.663 35.951 27.037 1.00 36.03 178 SER A CA 1
ATOM 1375 C C . SER A 1 178 ? 23.501 35.274 28.407 1.00 36.03 178 SER A C 1
ATOM 1377 O O . SER A 1 178 ? 22.756 35.781 29.243 1.00 36.03 178 SER A O 1
ATOM 1379 N N . GLY A 1 179 ? 24.235 34.172 28.640 1.00 34.91 179 GLY A N 1
ATOM 1380 C CA . GLY A 1 179 ? 24.443 33.599 29.977 1.00 34.91 179 GLY A CA 1
ATOM 1381 C C . GLY A 1 179 ? 24.751 32.093 30.049 1.00 34.91 179 GLY A C 1
ATOM 1382 O O . GLY A 1 179 ? 23.833 31.293 30.159 1.00 34.91 179 GLY A O 1
ATOM 1383 N N . SER A 1 180 ? 26.050 31.777 30.064 1.00 36.25 180 SER A N 1
ATOM 1384 C CA . SER A 1 180 ? 26.770 30.748 30.847 1.00 36.25 180 SER A CA 1
ATOM 1385 C C . SER A 1 180 ? 26.497 29.235 30.728 1.00 36.25 180 SER A C 1
ATOM 1387 O O . SER A 1 180 ? 25.431 28.711 31.037 1.00 36.25 180 SER A O 1
ATOM 1389 N N . GLU A 1 181 ? 27.595 28.536 30.412 1.00 36.41 181 GLU A N 1
ATOM 1390 C CA . GLU A 1 181 ? 27.857 27.100 30.564 1.00 36.41 181 GLU A CA 1
ATOM 1391 C C . GLU A 1 181 ? 27.896 26.633 32.030 1.00 36.41 181 GLU A C 1
ATOM 1393 O O . GLU A 1 181 ? 28.486 27.289 32.888 1.00 36.41 181 GLU A O 1
ATOM 1398 N N . VAL A 1 182 ? 27.396 25.414 32.273 1.00 38.56 182 VAL A N 1
ATOM 1399 C CA . VAL A 1 182 ? 27.835 24.519 33.360 1.00 38.56 182 VAL A CA 1
ATOM 1400 C C . VAL A 1 182 ? 27.857 23.076 32.821 1.00 38.56 182 VAL A C 1
ATOM 1402 O O . VAL A 1 182 ? 26.891 22.668 32.170 1.00 38.56 182 VAL A O 1
ATOM 1405 N N . PRO A 1 183 ? 28.902 22.265 33.090 1.00 44.38 183 PRO A N 1
ATOM 1406 C CA . PRO A 1 183 ? 28.975 20.880 32.643 1.00 44.38 183 PRO A CA 1
ATOM 1407 C C . PRO A 1 183 ? 28.576 19.904 33.759 1.00 44.38 183 PRO A C 1
ATOM 1409 O O . PRO A 1 183 ? 29.098 19.999 34.868 1.00 44.38 183 PRO A O 1
ATOM 1412 N N . ARG A 1 184 ? 27.752 18.887 33.455 1.00 36.72 184 ARG A N 1
ATOM 1413 C CA . ARG A 1 184 ? 27.963 17.506 33.942 1.00 36.72 184 ARG A CA 1
ATOM 1414 C C . ARG A 1 184 ? 26.929 16.492 33.451 1.00 36.72 184 ARG A C 1
ATOM 1416 O O . ARG A 1 184 ? 25.756 16.791 33.284 1.00 36.72 184 ARG A O 1
ATOM 1423 N N . ALA A 1 185 ? 27.437 15.260 33.432 1.00 32.03 185 ALA A N 1
ATOM 1424 C CA . ALA A 1 185 ? 26.777 13.980 33.688 1.00 32.03 185 ALA A CA 1
ATOM 1425 C C . ALA A 1 185 ? 26.500 13.095 32.463 1.00 32.03 185 ALA A C 1
ATOM 1427 O O . ALA A 1 185 ? 25.531 13.235 31.726 1.00 32.03 185 ALA A O 1
ATOM 1428 N N . ARG A 1 186 ? 27.385 12.099 32.331 1.00 42.00 186 ARG A N 1
ATOM 1429 C CA . ARG A 1 186 ? 27.161 10.841 31.623 1.00 42.00 186 ARG A CA 1
ATOM 1430 C C . ARG A 1 186 ? 25.933 10.150 32.221 1.00 42.00 186 ARG A C 1
ATOM 1432 O O . ARG A 1 186 ? 25.888 9.905 33.424 1.00 42.00 186 ARG A O 1
ATOM 1439 N N . THR A 1 187 ? 24.976 9.775 31.381 1.00 35.44 187 THR A N 1
ATOM 1440 C CA . THR A 1 187 ? 23.917 8.825 31.737 1.00 35.44 187 THR A CA 1
ATOM 1441 C C . THR A 1 187 ? 23.746 7.820 30.607 1.00 35.44 187 THR A C 1
ATOM 1443 O O . THR A 1 187 ? 23.956 8.120 29.433 1.00 35.44 187 THR A O 1
ATOM 1446 N N . ALA A 1 188 ? 23.466 6.597 31.037 1.00 35.66 188 ALA A N 1
ATOM 1447 C CA . ALA A 1 188 ? 23.603 5.338 30.343 1.00 35.66 188 ALA A CA 1
ATOM 1448 C C . ALA A 1 188 ? 22.824 5.217 29.026 1.00 35.66 188 ALA A C 1
ATOM 1450 O O . ALA A 1 188 ? 21.756 5.791 28.815 1.00 35.66 188 ALA A O 1
ATOM 1451 N N . SER A 1 189 ? 23.388 4.374 28.165 1.00 39.53 189 SER A N 1
ATOM 1452 C CA . SER A 1 189 ? 22.870 3.928 26.882 1.00 39.53 189 SER A CA 1
ATOM 1453 C C . SER A 1 189 ? 21.500 3.247 27.002 1.00 39.53 189 SER A C 1
ATOM 1455 O O . SER A 1 189 ? 21.402 2.054 27.286 1.00 39.53 189 SER A O 1
ATOM 1457 N N . GLY A 1 190 ? 20.435 3.988 26.707 1.00 32.78 190 GLY A N 1
ATOM 1458 C CA . GLY A 1 190 ? 19.156 3.426 26.280 1.00 32.78 190 GLY A CA 1
ATOM 1459 C C . GLY A 1 190 ? 19.211 3.154 24.778 1.00 32.78 190 GLY A C 1
ATOM 1460 O O . GLY A 1 190 ? 19.150 4.087 23.977 1.00 32.78 190 GLY A O 1
ATOM 1461 N N . GLY A 1 191 ? 19.376 1.885 24.397 1.00 35.69 191 GLY A N 1
ATOM 1462 C CA . GLY A 1 191 ? 19.485 1.428 23.011 1.00 35.69 191 GLY A CA 1
ATOM 1463 C C . GLY A 1 191 ? 18.246 1.759 22.182 1.00 35.69 191 GLY A C 1
ATOM 1464 O O . GLY A 1 191 ? 17.300 0.981 22.092 1.00 35.69 191 GLY A O 1
ATOM 1465 N N . ARG A 1 192 ? 18.268 2.922 21.534 1.00 36.00 192 ARG A N 1
ATOM 1466 C CA . ARG A 1 192 ? 17.326 3.307 20.489 1.00 36.00 192 ARG A CA 1
ATOM 1467 C C . ARG A 1 192 ? 17.784 2.624 19.202 1.00 36.00 192 ARG A C 1
ATOM 1469 O O . ARG A 1 192 ? 18.655 3.138 18.506 1.00 36.00 192 ARG A O 1
ATOM 1476 N N . VAL A 1 193 ? 17.239 1.442 18.909 1.00 35.97 193 VAL A N 1
ATOM 1477 C CA . VAL A 1 193 ? 17.475 0.772 17.623 1.00 35.97 193 VAL A CA 1
ATOM 1478 C C . VAL A 1 193 ? 16.850 1.641 16.538 1.00 35.97 193 VAL A C 1
ATOM 1480 O O . VAL A 1 193 ? 15.633 1.704 16.369 1.00 35.97 193 VAL A O 1
ATOM 1483 N N . THR A 1 194 ? 17.700 2.382 15.841 1.00 37.94 194 THR A N 1
ATOM 1484 C CA . THR A 1 194 ? 17.343 3.104 14.633 1.00 37.94 194 THR A CA 1
ATOM 1485 C C . THR A 1 194 ? 17.011 2.069 13.564 1.00 37.94 194 THR A C 1
ATOM 1487 O O . THR A 1 194 ? 17.807 1.174 13.283 1.00 37.94 194 THR A O 1
ATOM 1490 N N . ALA A 1 195 ? 15.823 2.168 12.963 1.00 44.50 195 ALA A N 1
ATOM 1491 C CA . ALA A 1 195 ? 15.550 1.506 11.696 1.00 44.50 195 ALA A CA 1
ATOM 1492 C C . ALA A 1 195 ? 16.561 2.060 10.686 1.00 44.50 195 ALA A C 1
ATOM 1494 O O . ALA A 1 195 ? 16.407 3.165 10.166 1.00 44.50 195 ALA A O 1
ATOM 1495 N N . ARG A 1 196 ? 17.668 1.341 10.512 1.00 41.28 196 ARG A N 1
ATOM 1496 C CA . ARG A 1 196 ? 18.737 1.707 9.596 1.00 41.28 196 ARG A CA 1
ATOM 1497 C C . ARG A 1 196 ? 18.177 1.537 8.180 1.00 41.28 196 ARG A C 1
ATOM 1499 O O . ARG A 1 196 ? 17.789 0.419 7.844 1.00 41.28 196 ARG A O 1
ATOM 1506 N N . PRO A 1 197 ? 18.098 2.595 7.351 1.00 45.06 197 PRO A N 1
ATOM 1507 C CA . PRO A 1 197 ? 17.749 2.429 5.948 1.00 45.06 197 PRO A CA 1
ATOM 1508 C C . PRO A 1 197 ? 18.814 1.529 5.314 1.00 45.06 197 PRO A C 1
ATOM 1510 O O . PRO A 1 197 ? 19.975 1.909 5.189 1.00 45.06 197 PRO A O 1
ATOM 1513 N N . ALA A 1 198 ? 18.428 0.292 5.008 1.00 47.00 198 ALA A N 1
ATOM 1514 C CA . ALA A 1 198 ? 19.308 -0.740 4.462 1.00 47.00 198 ALA A CA 1
ATOM 1515 C C . ALA A 1 198 ? 19.178 -0.869 2.932 1.00 47.00 198 ALA A C 1
ATOM 1517 O O . ALA A 1 198 ? 19.645 -1.845 2.350 1.00 47.00 198 ALA A O 1
ATOM 1518 N N . GLY A 1 199 ? 18.536 0.103 2.280 1.00 52.56 199 GLY A N 1
ATOM 1519 C CA . GLY A 1 199 ? 18.507 0.218 0.825 1.00 52.56 199 GLY A CA 1
ATOM 1520 C C . GLY A 1 199 ? 19.685 1.051 0.305 1.00 52.56 199 GLY A C 1
ATOM 1521 O O . GLY A 1 199 ? 20.207 1.897 1.037 1.00 52.56 199 GLY A O 1
ATOM 1522 N N . PRO A 1 200 ? 20.103 0.865 -0.959 1.00 55.88 200 PRO A N 1
ATOM 1523 C CA . PRO A 1 200 ? 20.900 1.863 -1.669 1.00 55.88 200 PR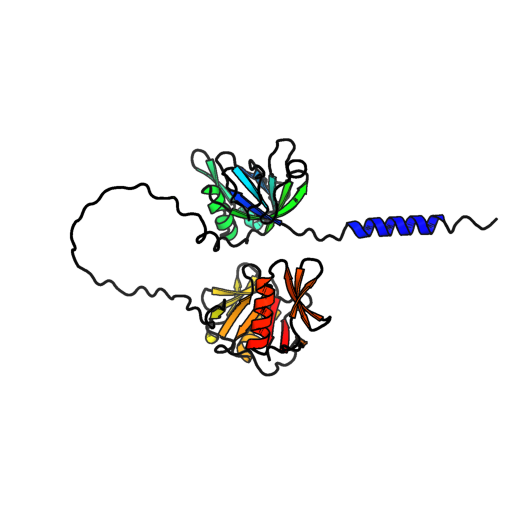O A CA 1
ATOM 1524 C C . PRO A 1 200 ? 20.271 3.254 -1.501 1.00 55.88 200 PRO A C 1
ATOM 1526 O O . PRO A 1 200 ? 19.044 3.369 -1.468 1.00 55.88 200 PRO A O 1
ATOM 1529 N N . ALA A 1 201 ? 21.091 4.301 -1.377 1.00 58.66 201 ALA A N 1
ATOM 1530 C CA . ALA A 1 201 ? 20.611 5.664 -1.144 1.00 58.66 201 ALA A CA 1
ATOM 1531 C C . ALA A 1 201 ? 19.459 6.026 -2.108 1.00 58.66 201 ALA A C 1
ATOM 1533 O O . ALA A 1 201 ? 19.625 5.978 -3.325 1.00 58.66 201 ALA A O 1
ATOM 1534 N N . GLY A 1 202 ? 18.282 6.337 -1.551 1.00 79.56 202 GLY A N 1
ATOM 1535 C CA . GLY A 1 202 ? 17.063 6.675 -2.301 1.00 79.56 202 GLY A CA 1
ATOM 1536 C C . GLY A 1 202 ? 15.988 5.580 -2.373 1.00 79.56 202 GLY A C 1
ATOM 1537 O O . GLY A 1 202 ? 14.874 5.870 -2.806 1.00 79.56 202 GLY A O 1
ATOM 1538 N N . GLU A 1 203 ? 16.269 4.352 -1.928 1.00 90.69 203 GLU A N 1
ATOM 1539 C CA . GLU A 1 203 ? 15.273 3.273 -1.869 1.00 90.69 203 GLU A CA 1
ATOM 1540 C C . GLU A 1 203 ? 14.553 3.197 -0.519 1.00 90.69 203 GLU A C 1
ATOM 1542 O O . GLU A 1 203 ? 15.119 3.454 0.544 1.00 90.69 203 GLU A O 1
ATOM 1547 N N . ASP A 1 204 ? 13.280 2.810 -0.572 1.00 93.38 204 ASP A N 1
ATOM 1548 C CA . ASP A 1 204 ? 12.410 2.699 0.591 1.00 93.38 204 ASP A CA 1
ATOM 1549 C C . ASP A 1 204 ? 12.330 1.244 1.061 1.00 93.38 204 ASP A C 1
ATOM 1551 O O . ASP A 1 204 ? 11.400 0.514 0.710 1.00 93.38 204 ASP A O 1
ATOM 1555 N N . CYS A 1 205 ? 13.354 0.822 1.806 1.00 94.44 205 CYS A N 1
ATOM 1556 C CA . CYS A 1 205 ? 13.539 -0.558 2.248 1.00 94.44 205 CYS A CA 1
ATOM 1557 C C . CYS A 1 205 ? 13.494 -0.701 3.773 1.00 94.44 205 CYS A C 1
ATOM 1559 O O . CYS A 1 205 ? 14.100 0.078 4.511 1.00 94.44 205 CYS A O 1
ATOM 1561 N N . LEU A 1 206 ? 12.840 -1.767 4.232 1.00 94.00 206 LEU A N 1
ATOM 1562 C CA . LEU A 1 206 ? 12.825 -2.241 5.609 1.00 94.00 206 LEU A CA 1
ATOM 1563 C C . LEU A 1 206 ? 13.616 -3.550 5.685 1.00 94.00 206 LEU A C 1
ATOM 1565 O O . LEU A 1 206 ? 13.241 -4.541 5.056 1.00 94.00 206 LEU A O 1
ATOM 1569 N N . SER A 1 207 ? 14.708 -3.558 6.446 1.00 95.06 207 SER A N 1
ATOM 1570 C CA . SER A 1 207 ? 15.436 -4.786 6.778 1.00 95.06 207 SER A CA 1
ATOM 1571 C C . SER A 1 207 ? 14.723 -5.567 7.877 1.00 95.06 207 SER A C 1
ATOM 1573 O O . SER A 1 207 ? 14.124 -4.962 8.766 1.00 95.06 207 SER A O 1
ATOM 1575 N N . PHE A 1 208 ? 14.860 -6.889 7.861 1.00 95.88 208 PHE A N 1
ATOM 1576 C CA . PHE A 1 208 ? 14.352 -7.777 8.902 1.00 95.88 208 PHE A CA 1
ATOM 1577 C C . PHE A 1 208 ? 15.314 -8.941 9.163 1.00 95.88 208 PHE A C 1
ATOM 1579 O O . PHE A 1 208 ? 16.087 -9.347 8.292 1.00 95.88 208 PHE A O 1
ATOM 1586 N N . ASN A 1 209 ? 15.255 -9.513 10.365 1.00 94.94 209 ASN A N 1
ATOM 1587 C CA . ASN A 1 209 ? 16.022 -10.698 10.720 1.00 94.94 209 ASN A CA 1
ATOM 1588 C C . ASN A 1 209 ? 15.256 -11.975 10.343 1.00 94.94 209 ASN A C 1
ATOM 1590 O O . ASN A 1 209 ? 14.263 -12.346 10.970 1.00 94.94 209 ASN A O 1
ATOM 1594 N N . ARG A 1 210 ? 15.766 -12.697 9.339 1.00 93.44 210 ARG A N 1
ATOM 1595 C CA . ARG A 1 210 ? 15.173 -13.950 8.845 1.00 93.44 210 ARG A CA 1
ATOM 1596 C C . ARG A 1 210 ? 15.013 -15.017 9.934 1.00 93.44 210 ARG A C 1
ATOM 1598 O O . ARG A 1 210 ? 14.025 -15.752 9.917 1.00 93.44 210 ARG A O 1
ATOM 1605 N N . ASP A 1 211 ? 15.950 -15.097 10.873 1.00 92.69 211 ASP A N 1
ATOM 1606 C CA . ASP A 1 211 ? 15.968 -16.147 11.898 1.00 92.69 211 ASP A CA 1
ATOM 1607 C C . ASP A 1 211 ? 14.888 -15.909 12.968 1.00 92.69 211 ASP A C 1
ATOM 1609 O O . ASP A 1 211 ? 14.378 -16.849 13.591 1.00 92.69 211 ASP A O 1
ATOM 1613 N N . ASN A 1 212 ? 14.427 -14.661 13.083 1.00 94.81 212 ASN A N 1
ATOM 1614 C CA . ASN A 1 212 ? 13.332 -14.241 13.952 1.00 94.81 212 ASN A CA 1
ATOM 1615 C C . ASN A 1 212 ? 11.958 -14.285 13.275 1.00 94.81 212 ASN A C 1
ATOM 1617 O O . ASN A 1 212 ? 10.946 -14.099 13.951 1.00 94.81 212 ASN A O 1
ATOM 1621 N N . LEU A 1 213 ? 11.886 -14.574 11.971 1.00 96.88 213 LEU A N 1
ATOM 1622 C CA . LEU A 1 213 ? 10.616 -14.566 11.254 1.00 96.88 213 LEU A CA 1
ATOM 1623 C C . LEU A 1 213 ? 9.677 -15.673 11.724 1.00 96.88 213 LEU A C 1
ATOM 1625 O O . LEU A 1 213 ? 10.028 -16.863 11.716 1.00 96.88 213 LEU A O 1
ATOM 1629 N N . ARG A 1 214 ? 8.450 -15.288 12.081 1.00 97.69 214 ARG A N 1
ATOM 1630 C CA . ARG A 1 214 ? 7.380 -16.204 12.498 1.00 97.69 214 ARG A CA 1
ATOM 1631 C C . ARG A 1 214 ? 6.075 -15.878 11.780 1.00 97.69 214 ARG A C 1
ATOM 1633 O O . ARG A 1 214 ? 5.766 -14.715 11.539 1.00 97.69 214 ARG A O 1
ATOM 1640 N N . VAL A 1 215 ? 5.300 -16.915 11.469 1.00 98.31 215 VAL A N 1
ATOM 1641 C CA . VAL A 1 215 ? 3.891 -16.765 11.095 1.00 98.31 215 VAL A CA 1
ATOM 1642 C C . VAL A 1 215 ? 3.089 -16.734 12.392 1.00 98.31 215 VAL A C 1
ATOM 1644 O O . VAL A 1 215 ? 3.187 -17.655 13.202 1.00 98.31 215 VAL A O 1
ATOM 1647 N N . LYS A 1 216 ? 2.325 -15.666 12.626 1.00 97.75 216 LYS A N 1
ATOM 1648 C CA . LYS A 1 216 ? 1.545 -15.480 13.855 1.00 97.75 216 LYS A CA 1
ATOM 1649 C C . LYS A 1 216 ? 0.129 -15.030 13.529 1.00 97.75 216 LYS A C 1
ATOM 1651 O O . LYS A 1 216 ? -0.077 -14.177 12.668 1.00 97.75 216 LYS A O 1
ATOM 1656 N N . LYS A 1 217 ? -0.849 -15.577 14.255 1.00 97.06 217 LYS A N 1
ATOM 1657 C CA . LYS A 1 217 ? -2.229 -15.089 14.223 1.00 97.06 217 LYS A CA 1
ATOM 1658 C C . LYS A 1 217 ? -2.369 -13.928 15.203 1.00 97.06 217 LYS A C 1
ATOM 1660 O O . LYS A 1 217 ? -2.144 -14.101 16.399 1.00 97.06 217 LYS A O 1
ATOM 1665 N N . ILE A 1 218 ? -2.725 -12.747 14.710 1.00 92.19 218 ILE A N 1
ATOM 1666 C CA . ILE A 1 218 ? -2.888 -11.533 15.512 1.00 92.19 218 ILE A CA 1
ATOM 1667 C C . ILE A 1 218 ? -4.214 -10.879 15.143 1.00 92.19 218 ILE A C 1
ATOM 1669 O O . ILE A 1 218 ? -4.457 -10.588 13.975 1.00 92.19 218 ILE A O 1
ATOM 1673 N N . GLN A 1 219 ? -5.085 -10.679 16.139 1.00 91.19 219 GLN A N 1
ATOM 1674 C CA . GLN A 1 219 ? -6.429 -10.109 15.948 1.00 91.19 219 GLN A CA 1
ATOM 1675 C C . GLN A 1 219 ? -7.231 -10.824 14.841 1.00 91.19 219 GLN A C 1
ATOM 1677 O O . GLN A 1 219 ? -7.909 -10.206 14.028 1.00 91.19 219 GLN A O 1
ATOM 1682 N N . GLY A 1 220 ? -7.122 -12.155 14.787 1.00 90.94 220 GLY A N 1
ATOM 1683 C CA . GLY A 1 220 ? -7.823 -12.982 13.801 1.00 90.94 220 GLY A CA 1
ATOM 1684 C C . GLY A 1 220 ? -7.152 -13.081 12.427 1.00 90.94 220 GLY A C 1
ATOM 1685 O O . GLY A 1 220 ? -7.596 -13.905 11.634 1.00 90.94 220 GLY A O 1
ATOM 1686 N N . ARG A 1 221 ? -6.077 -12.327 12.168 1.00 95.25 221 ARG A N 1
ATOM 1687 C CA . ARG A 1 221 ? -5.371 -12.291 10.877 1.00 95.25 221 ARG A CA 1
ATOM 1688 C C . ARG A 1 221 ? -4.018 -12.990 10.958 1.00 95.25 221 ARG A C 1
ATOM 1690 O O . ARG A 1 221 ? -3.344 -12.908 11.984 1.00 95.25 221 ARG A O 1
ATOM 1697 N N . TRP A 1 222 ? -3.613 -13.665 9.894 1.00 97.75 222 TRP A N 1
ATOM 1698 C CA . TRP A 1 222 ? -2.304 -14.297 9.769 1.00 97.75 222 TRP A CA 1
ATOM 1699 C C . TRP A 1 222 ? -1.289 -13.297 9.242 1.00 97.75 222 TRP A C 1
ATOM 1701 O O . TRP A 1 222 ? -1.535 -12.601 8.263 1.00 97.75 222 TRP A O 1
ATOM 1711 N N . LYS A 1 223 ? -0.151 -13.197 9.923 1.00 97.94 223 LYS A N 1
ATOM 1712 C CA . LYS A 1 223 ? 0.898 -12.230 9.605 1.00 97.94 223 LYS A CA 1
ATOM 1713 C C . LYS A 1 223 ? 2.263 -12.892 9.659 1.00 97.94 223 LYS A C 1
ATOM 1715 O O . LYS A 1 223 ? 2.475 -13.796 10.468 1.00 97.94 223 LYS A O 1
ATOM 1720 N N . ILE A 1 224 ? 3.193 -12.392 8.854 1.00 98.12 224 ILE A N 1
ATOM 1721 C CA . ILE A 1 224 ? 4.623 -12.659 9.027 1.00 98.12 224 ILE A CA 1
ATOM 1722 C C . ILE A 1 224 ? 5.210 -11.517 9.850 1.00 98.12 224 ILE A C 1
ATOM 1724 O O . ILE A 1 224 ? 5.045 -10.347 9.499 1.00 98.12 224 ILE A O 1
ATOM 1728 N N . VAL A 1 225 ? 5.870 -11.860 10.953 1.00 96.75 225 VAL A N 1
ATOM 1729 C CA . VAL A 1 225 ? 6.412 -10.901 11.921 1.00 96.75 225 VAL A CA 1
ATOM 1730 C C . VAL A 1 225 ? 7.905 -11.124 12.141 1.00 96.75 225 VAL A C 1
ATOM 1732 O O . VAL A 1 225 ? 8.359 -12.267 12.118 1.00 96.75 225 VAL A O 1
ATOM 1735 N N . ASP A 1 226 ? 8.635 -10.037 12.383 1.00 94.44 226 ASP A N 1
ATOM 1736 C CA . ASP A 1 226 ? 10.008 -10.015 12.892 1.00 94.44 226 ASP A CA 1
ATOM 1737 C C . ASP A 1 226 ? 9.996 -9.374 14.288 1.00 94.44 226 ASP A C 1
ATOM 1739 O O . ASP A 1 226 ? 9.767 -8.170 14.440 1.00 94.44 226 ASP A O 1
ATOM 1743 N N . GLY A 1 227 ? 10.140 -10.198 15.328 1.00 91.62 227 GLY A N 1
ATOM 1744 C CA . GLY A 1 227 ? 9.973 -9.761 16.714 1.00 91.62 227 GLY A CA 1
ATOM 1745 C C . GLY A 1 227 ? 8.593 -9.131 16.955 1.00 91.62 227 GLY A C 1
ATOM 1746 O O . GLY A 1 227 ? 7.564 -9.808 16.885 1.00 91.62 227 GLY A O 1
ATOM 1747 N N . HIS A 1 228 ? 8.571 -7.828 17.245 1.00 87.69 228 HIS A N 1
ATOM 1748 C CA . HIS A 1 228 ? 7.344 -7.056 17.483 1.00 87.69 228 HIS A CA 1
ATOM 1749 C C . HIS A 1 228 ? 6.793 -6.358 16.229 1.00 87.69 228 HIS A C 1
ATOM 1751 O O . HIS A 1 228 ? 5.680 -5.835 16.270 1.00 87.69 228 HIS A O 1
ATOM 1757 N N . GLN A 1 229 ? 7.536 -6.354 15.119 1.00 86.94 229 GLN A N 1
ATOM 1758 C CA . GLN A 1 229 ? 7.140 -5.693 13.879 1.00 86.94 229 GLN A CA 1
ATOM 1759 C C . GLN A 1 229 ? 6.451 -6.680 12.937 1.00 86.94 229 GLN A C 1
ATOM 1761 O O . GLN A 1 229 ? 6.913 -7.799 12.728 1.00 86.94 229 GLN A O 1
ATOM 1766 N N . TRP A 1 230 ? 5.333 -6.273 12.341 1.00 90.38 230 TRP A N 1
ATOM 1767 C CA . TRP A 1 230 ? 4.658 -7.066 11.313 1.00 90.38 230 TRP A CA 1
ATOM 1768 C C . TRP A 1 230 ? 5.143 -6.613 9.939 1.00 90.38 230 TRP A C 1
ATOM 1770 O O . TRP A 1 230 ? 5.219 -5.414 9.684 1.00 90.38 230 TRP A O 1
ATOM 1780 N N . LEU A 1 231 ? 5.478 -7.565 9.070 1.00 93.88 231 LEU A N 1
ATOM 1781 C CA . LEU A 1 231 ? 6.013 -7.295 7.733 1.00 93.88 231 LEU A CA 1
ATOM 1782 C C . LEU A 1 231 ? 4.954 -7.485 6.648 1.00 93.88 231 LEU A C 1
ATOM 1784 O O . LEU A 1 231 ? 4.844 -6.665 5.741 1.00 93.88 231 LEU A O 1
ATOM 1788 N N . PHE A 1 232 ? 4.163 -8.553 6.766 1.00 96.69 232 PHE A N 1
ATOM 1789 C CA . PHE A 1 232 ? 3.157 -8.945 5.780 1.00 96.69 232 PHE A CA 1
ATOM 1790 C C . PHE A 1 232 ? 1.880 -9.418 6.476 1.00 96.69 232 PHE A C 1
ATOM 1792 O O . PHE A 1 232 ? 1.940 -10.013 7.558 1.00 96.69 232 PHE A O 1
ATOM 1799 N N . ASP A 1 233 ? 0.735 -9.162 5.851 1.00 94.44 233 ASP A N 1
ATOM 1800 C CA . ASP A 1 233 ? -0.596 -9.516 6.336 1.00 94.44 233 ASP A CA 1
ATOM 1801 C C . ASP A 1 233 ? -1.321 -10.343 5.275 1.00 94.44 233 ASP A C 1
ATOM 1803 O O . ASP A 1 233 ? -1.359 -9.958 4.114 1.00 94.44 233 ASP A O 1
ATOM 1807 N N . PHE A 1 234 ? -1.875 -11.473 5.696 1.00 95.94 234 PHE A N 1
ATOM 1808 C CA . PHE A 1 234 ? -2.489 -12.483 4.843 1.00 95.94 234 PHE A CA 1
ATOM 1809 C C . PHE A 1 234 ? -3.976 -12.675 5.162 1.00 95.94 234 PHE A C 1
ATOM 1811 O O . PHE A 1 234 ? -4.556 -13.695 4.798 1.00 95.94 234 PHE A O 1
ATOM 1818 N N . ASP A 1 235 ? -4.608 -11.754 5.897 1.00 93.94 235 ASP A N 1
ATOM 1819 C CA . ASP A 1 235 ? -6.007 -11.878 6.320 1.00 93.94 235 ASP A CA 1
ATOM 1820 C C . ASP A 1 235 ? -6.268 -13.237 7.008 1.00 93.94 235 ASP A C 1
ATOM 1822 O O . ASP A 1 235 ? -5.568 -13.624 7.944 1.00 93.94 235 ASP A O 1
ATOM 1826 N N . GLY A 1 236 ? -7.274 -13.994 6.567 1.00 90.44 236 GLY A N 1
ATOM 1827 C CA . GLY A 1 236 ? -7.562 -15.348 7.046 1.00 90.44 236 GLY A CA 1
ATOM 1828 C C . GLY A 1 236 ? -6.706 -16.452 6.406 1.00 90.44 236 GLY A C 1
ATOM 1829 O O . GLY A 1 236 ? -6.853 -17.615 6.783 1.00 90.44 236 GLY A O 1
ATOM 1830 N N . LYS A 1 237 ? -5.811 -16.126 5.466 1.00 95.25 237 LYS A N 1
ATOM 1831 C CA . LYS A 1 237 ? -5.151 -17.069 4.548 1.00 95.25 237 LYS A CA 1
ATOM 1832 C C . LYS A 1 237 ? -3.853 -17.653 5.142 1.00 95.25 237 LYS A C 1
ATOM 1834 O O . LYS A 1 237 ? -2.749 -17.367 4.685 1.00 95.25 237 LYS A O 1
ATOM 1839 N N . ARG A 1 238 ? -3.965 -18.510 6.170 1.00 97.56 238 ARG A N 1
ATOM 1840 C CA . ARG A 1 238 ? -2.796 -19.139 6.840 1.00 97.56 238 ARG A CA 1
ATOM 1841 C C . ARG A 1 238 ? -1.838 -19.828 5.864 1.00 97.56 238 ARG A C 1
ATOM 1843 O O . ARG A 1 238 ? -0.633 -19.623 5.950 1.00 97.56 238 ARG A O 1
ATOM 1850 N N . ASN A 1 239 ? -2.377 -20.641 4.956 1.00 97.94 239 ASN A N 1
ATOM 1851 C CA . ASN A 1 239 ? -1.572 -21.455 4.041 1.00 97.94 239 ASN A CA 1
ATOM 1852 C C . ASN A 1 239 ? -0.685 -20.585 3.138 1.00 97.94 239 ASN A C 1
ATOM 1854 O O . ASN A 1 239 ? 0.462 -20.945 2.873 1.00 97.94 239 ASN A O 1
ATOM 1858 N N . GLU A 1 240 ? -1.190 -19.419 2.730 1.00 98.06 240 GLU A N 1
ATOM 1859 C CA . GLU A 1 240 ? -0.445 -18.434 1.945 1.00 98.06 240 GLU A CA 1
ATOM 1860 C C . GLU A 1 240 ? 0.648 -17.756 2.782 1.00 98.06 240 GLU A C 1
ATOM 1862 O O . GLU A 1 240 ? 1.775 -17.618 2.307 1.00 98.06 240 GLU A O 1
ATOM 1867 N N . ALA A 1 241 ? 0.376 -17.440 4.056 1.00 98.38 241 ALA A N 1
ATOM 1868 C CA . ALA A 1 241 ? 1.394 -16.934 4.984 1.00 98.38 241 ALA A CA 1
ATOM 1869 C C . ALA A 1 241 ? 2.536 -17.943 5.190 1.00 98.38 241 ALA A C 1
ATOM 1871 O O . ALA A 1 241 ? 3.716 -17.586 5.143 1.00 98.38 241 ALA A O 1
ATOM 1872 N N . ASP A 1 242 ? 2.196 -19.221 5.374 1.00 98.31 242 ASP A N 1
ATOM 1873 C CA . ASP A 1 242 ? 3.175 -20.298 5.519 1.00 98.31 242 ASP A CA 1
ATOM 1874 C C . ASP A 1 242 ? 3.976 -20.508 4.218 1.00 98.31 242 ASP A C 1
ATOM 1876 O O . ASP A 1 242 ? 5.187 -20.739 4.262 1.00 98.31 242 ASP A O 1
ATOM 1880 N N . GLN A 1 243 ? 3.338 -20.385 3.049 1.00 98.19 243 GLN A N 1
ATOM 1881 C CA . GLN A 1 243 ? 4.012 -20.449 1.748 1.00 98.19 243 GLN A CA 1
ATOM 1882 C C . GLN A 1 243 ? 4.967 -19.272 1.529 1.00 98.19 243 GLN A C 1
ATOM 1884 O O . GLN A 1 243 ? 6.125 -19.494 1.167 1.00 98.19 243 GLN A O 1
ATOM 1889 N N . ALA A 1 244 ? 4.533 -18.043 1.800 1.00 98.25 244 ALA A N 1
ATOM 1890 C CA . ALA A 1 244 ? 5.381 -16.861 1.713 1.00 98.25 244 ALA A CA 1
ATOM 1891 C C . ALA A 1 244 ? 6.585 -16.959 2.666 1.00 98.25 244 ALA A C 1
ATOM 1893 O O . ALA A 1 244 ? 7.713 -16.673 2.265 1.00 98.25 244 ALA A O 1
ATOM 1894 N N . MET A 1 245 ? 6.393 -17.465 3.891 1.00 98.12 245 MET A N 1
ATOM 1895 C CA . MET A 1 245 ? 7.492 -17.728 4.828 1.00 98.12 245 MET A CA 1
ATOM 1896 C C . MET A 1 245 ? 8.519 -18.716 4.253 1.00 98.12 245 MET A C 1
ATOM 1898 O O . MET A 1 245 ? 9.727 -18.489 4.371 1.00 98.12 245 MET A O 1
ATOM 1902 N N . ARG A 1 246 ? 8.068 -19.805 3.609 1.00 97.81 246 ARG A N 1
ATOM 1903 C CA . ARG A 1 246 ? 8.969 -20.767 2.948 1.00 97.81 246 ARG A CA 1
ATOM 1904 C C . ARG A 1 246 ? 9.764 -20.114 1.818 1.00 97.81 246 ARG A C 1
ATOM 1906 O O . ARG A 1 246 ? 10.967 -20.347 1.738 1.00 97.81 246 ARG A O 1
ATOM 1913 N N . LEU A 1 247 ? 9.130 -19.271 1.003 1.00 98.12 247 LEU A N 1
ATOM 1914 C CA . LEU A 1 247 ? 9.786 -18.542 -0.088 1.00 98.12 247 LEU A CA 1
ATOM 1915 C C . LEU A 1 247 ? 10.830 -17.543 0.431 1.00 98.12 247 LEU A C 1
ATOM 1917 O O . LEU A 1 247 ? 11.971 -17.557 -0.033 1.00 98.12 247 LEU A O 1
ATOM 1921 N N . ILE A 1 248 ? 10.482 -16.733 1.439 1.00 98.25 248 ILE A N 1
ATOM 1922 C CA . ILE A 1 248 ? 11.405 -15.783 2.085 1.00 98.25 248 ILE A CA 1
ATOM 1923 C C . ILE A 1 248 ? 12.636 -16.517 2.629 1.00 98.25 248 ILE A C 1
ATOM 1925 O O . ILE A 1 248 ? 13.770 -16.072 2.429 1.00 98.25 248 ILE A O 1
ATOM 1929 N N . ARG A 1 249 ? 12.431 -17.674 3.275 1.00 97.38 249 ARG A N 1
ATOM 1930 C CA . ARG A 1 249 ? 13.525 -18.499 3.802 1.00 97.38 249 ARG A CA 1
ATOM 1931 C C . ARG A 1 249 ? 14.377 -19.115 2.701 1.00 97.38 249 ARG A C 1
ATOM 1933 O O . ARG A 1 249 ? 15.599 -19.006 2.768 1.00 97.38 249 ARG A O 1
ATOM 1940 N N . HIS A 1 250 ? 13.746 -19.710 1.692 1.00 97.88 250 HIS A N 1
ATOM 1941 C CA . HIS A 1 250 ? 14.427 -20.350 0.569 1.00 97.88 250 HIS A CA 1
ATOM 1942 C C . HIS A 1 250 ? 15.343 -19.372 -0.171 1.00 97.88 250 HIS A C 1
ATOM 1944 O O . HIS A 1 250 ? 16.531 -19.634 -0.342 1.00 97.88 250 HIS A O 1
ATOM 1950 N N . TYR A 1 251 ? 14.815 -18.202 -0.529 1.00 98.06 251 TYR A N 1
ATOM 1951 C CA . TYR A 1 251 ? 15.571 -17.163 -1.227 1.00 98.06 251 TYR A CA 1
ATOM 1952 C C . TYR A 1 251 ? 16.448 -16.311 -0.313 1.00 98.06 251 TYR A C 1
ATOM 1954 O O . TYR A 1 251 ? 17.113 -15.389 -0.786 1.00 98.06 251 TYR A O 1
ATOM 1962 N N . ARG A 1 252 ? 16.466 -16.620 0.989 1.00 97.81 252 ARG A N 1
ATOM 1963 C CA . ARG A 1 252 ? 17.285 -15.946 1.999 1.00 97.81 252 ARG A CA 1
ATOM 1964 C C . ARG A 1 252 ? 17.038 -14.434 2.054 1.00 97.81 252 ARG A C 1
ATOM 1966 O O . ARG A 1 252 ? 17.944 -13.693 2.423 1.00 97.81 252 ARG A O 1
ATOM 1973 N N . MET A 1 253 ? 15.821 -13.995 1.740 1.00 98.00 253 MET A N 1
ATOM 1974 C CA . MET A 1 253 ? 15.464 -12.577 1.730 1.00 98.00 253 MET A CA 1
ATOM 1975 C C . MET A 1 253 ? 15.577 -11.996 3.146 1.00 98.00 253 MET A C 1
ATOM 1977 O O . MET A 1 253 ? 15.268 -12.679 4.124 1.00 98.00 253 MET A O 1
ATOM 1981 N N . ASP A 1 254 ? 16.060 -10.762 3.244 1.00 97.75 254 ASP A N 1
ATOM 1982 C CA . ASP A 1 254 ? 16.348 -10.050 4.500 1.00 97.75 254 ASP A CA 1
ATOM 1983 C C . ASP A 1 254 ? 15.888 -8.585 4.479 1.00 97.75 254 ASP A C 1
ATOM 1985 O O . ASP A 1 254 ? 16.095 -7.832 5.432 1.00 97.75 254 ASP A O 1
ATOM 1989 N N . SER A 1 255 ? 15.263 -8.163 3.383 1.00 97.56 255 SER A N 1
ATOM 1990 C CA . SER A 1 255 ? 14.708 -6.827 3.237 1.00 97.56 255 SER A CA 1
ATOM 1991 C C . SER A 1 255 ? 13.510 -6.826 2.299 1.00 97.56 255 SER A C 1
ATOM 1993 O O . SER A 1 255 ? 13.440 -7.603 1.345 1.00 97.56 255 SER A O 1
ATOM 1995 N N . VAL A 1 256 ? 12.555 -5.948 2.594 1.00 97.75 256 VAL A N 1
ATOM 1996 C CA . VAL A 1 256 ? 11.397 -5.639 1.752 1.00 97.75 256 VAL A CA 1
ATOM 1997 C C . VAL A 1 256 ? 11.444 -4.164 1.386 1.00 97.75 256 VAL A C 1
ATOM 1999 O O . VAL A 1 256 ? 11.697 -3.318 2.239 1.00 97.75 256 VAL A O 1
ATOM 2002 N N . CYS A 1 257 ? 11.215 -3.857 0.120 1.00 97.44 257 CYS A N 1
ATOM 2003 C CA . CYS A 1 257 ? 11.296 -2.520 -0.437 1.00 97.44 257 CYS A CA 1
ATOM 2004 C C . CYS A 1 257 ? 10.004 -2.170 -1.173 1.00 97.44 257 CYS A C 1
ATOM 2006 O O . CYS A 1 257 ? 9.345 -3.033 -1.759 1.00 97.44 257 CYS A O 1
ATOM 2008 N N . TYR A 1 258 ? 9.653 -0.888 -1.160 1.00 96.69 258 TYR A N 1
ATOM 2009 C CA . TYR A 1 258 ? 8.369 -0.404 -1.654 1.00 96.69 258 TYR A CA 1
ATOM 2010 C C . TYR A 1 258 ? 8.541 0.733 -2.654 1.00 96.69 258 TYR A C 1
ATOM 2012 O O . TYR A 1 258 ? 9.350 1.637 -2.456 1.00 96.69 258 TYR A O 1
ATOM 2020 N N . VAL A 1 259 ? 7.706 0.753 -3.693 1.00 96.44 259 VAL A N 1
ATOM 2021 C CA . VAL A 1 259 ? 7.681 1.847 -4.670 1.00 96.44 259 VAL A CA 1
ATOM 2022 C C . VAL A 1 259 ? 6.317 2.517 -4.673 1.00 96.44 259 VAL A C 1
ATOM 2024 O O . VAL A 1 259 ? 5.301 1.930 -5.043 1.00 96.44 259 VAL A O 1
ATOM 2027 N N . GLY A 1 260 ? 6.295 3.782 -4.250 1.00 91.25 260 GLY A N 1
ATOM 2028 C CA . GLY A 1 260 ? 5.081 4.596 -4.238 1.00 91.25 260 GLY A CA 1
ATOM 2029 C C . GLY A 1 260 ? 4.198 4.445 -2.993 1.00 91.25 260 GLY A C 1
ATOM 2030 O O . GLY A 1 260 ? 2.980 4.611 -3.111 1.00 91.25 260 GLY A O 1
ATOM 2031 N N . ARG A 1 261 ? 4.767 4.176 -1.802 1.00 87.25 261 ARG A N 1
ATOM 2032 C CA . ARG A 1 261 ? 4.026 4.240 -0.517 1.00 87.25 261 ARG A CA 1
ATOM 2033 C C . ARG A 1 261 ? 3.233 5.558 -0.378 1.00 87.25 261 ARG A C 1
ATOM 2035 O O . ARG A 1 261 ? 3.684 6.586 -0.901 1.00 87.25 261 ARG A O 1
ATOM 2042 N N . PRO A 1 262 ? 2.058 5.558 0.291 1.00 76.94 262 PRO A N 1
ATOM 2043 C CA . PRO A 1 262 ? 1.550 4.530 1.224 1.00 76.94 262 PRO A CA 1
ATOM 2044 C C . PRO A 1 262 ? 0.879 3.298 0.592 1.00 76.94 262 PRO A C 1
ATOM 2046 O O . PRO A 1 262 ? 0.893 2.240 1.203 1.00 76.94 262 PRO A O 1
ATOM 2049 N N . HIS A 1 263 ? 0.366 3.396 -0.637 1.00 81.38 263 HIS A N 1
ATOM 2050 C CA . HIS A 1 263 ? -0.172 2.253 -1.397 1.00 81.38 263 HIS A CA 1
ATOM 2051 C C . HIS A 1 263 ? 0.796 1.913 -2.535 1.00 81.38 263 HIS A C 1
ATOM 2053 O O . HIS A 1 263 ? 0.666 2.498 -3.618 1.00 81.38 263 HIS A O 1
ATOM 2059 N N . PRO A 1 264 ? 1.845 1.116 -2.270 1.00 90.56 264 PRO A N 1
ATOM 2060 C CA . PRO A 1 264 ? 2.887 0.864 -3.253 1.00 90.56 264 PRO A CA 1
ATOM 2061 C C . PRO A 1 264 ? 2.306 0.145 -4.474 1.00 90.56 264 PRO A C 1
ATOM 2063 O O . PRO A 1 264 ? 1.538 -0.795 -4.322 1.00 90.56 264 PRO A O 1
ATOM 2066 N N . GLY A 1 265 ? 2.676 0.596 -5.675 1.00 91.50 265 GLY A N 1
ATOM 2067 C CA . GLY A 1 265 ? 2.319 -0.095 -6.926 1.00 91.50 265 GLY A CA 1
ATOM 2068 C C . GLY A 1 265 ? 3.272 -1.246 -7.260 1.00 91.50 265 GLY A C 1
ATOM 2069 O O . GLY A 1 265 ? 3.023 -2.009 -8.184 1.00 91.50 265 GLY A O 1
ATOM 2070 N N . MET A 1 266 ? 4.377 -1.355 -6.516 1.00 96.75 266 MET A N 1
ATOM 2071 C CA . MET A 1 266 ? 5.331 -2.456 -6.597 1.00 96.75 266 MET A CA 1
ATOM 2072 C C . MET A 1 266 ? 5.997 -2.657 -5.234 1.00 96.75 266 MET A C 1
ATOM 2074 O O . MET A 1 266 ? 6.477 -1.698 -4.619 1.00 96.75 266 MET A 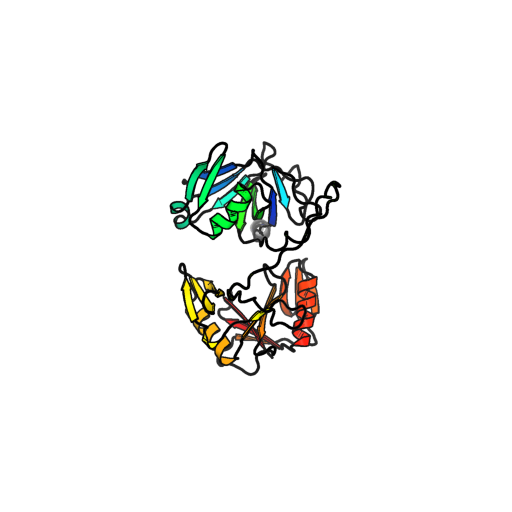O 1
ATOM 2078 N N . THR A 1 267 ? 6.048 -3.913 -4.797 1.00 97.25 267 THR A N 1
ATOM 2079 C CA . THR A 1 267 ? 6.810 -4.373 -3.631 1.00 97.25 267 THR A CA 1
ATOM 2080 C C . THR A 1 267 ? 7.816 -5.414 -4.105 1.00 97.25 267 THR A C 1
ATOM 2082 O O . THR A 1 267 ? 7.502 -6.247 -4.951 1.00 97.25 267 THR A O 1
ATOM 2085 N N . TYR A 1 268 ? 9.042 -5.362 -3.596 1.00 98.19 268 TYR A N 1
ATOM 2086 C CA . TYR A 1 268 ? 10.075 -6.344 -3.919 1.00 98.19 268 TYR A CA 1
ATOM 2087 C C . TYR A 1 268 ? 10.897 -6.671 -2.686 1.00 98.19 268 TYR A C 1
ATOM 2089 O O . TYR A 1 268 ? 10.941 -5.904 -1.728 1.00 98.19 268 TYR A O 1
ATOM 2097 N N . LEU A 1 269 ? 11.546 -7.827 -2.703 1.00 98.25 269 LEU A N 1
ATOM 2098 C CA . LEU A 1 269 ? 12.405 -8.264 -1.618 1.00 98.25 269 LEU A CA 1
ATOM 2099 C C . LEU A 1 269 ? 13.820 -8.473 -2.136 1.00 98.25 269 LEU A C 1
ATOM 2101 O O . LEU A 1 269 ? 14.025 -8.806 -3.305 1.00 98.25 269 LEU A O 1
ATOM 2105 N N . LEU A 1 270 ? 14.793 -8.288 -1.252 1.00 98.12 270 LEU A N 1
ATOM 2106 C CA . LEU A 1 270 ? 16.203 -8.510 -1.538 1.00 98.12 270 LEU A CA 1
ATOM 2107 C C . LEU A 1 270 ? 16.803 -9.464 -0.500 1.00 98.12 270 LEU A C 1
ATOM 2109 O O . LEU A 1 270 ? 16.307 -9.604 0.617 1.00 98.12 270 LEU A O 1
ATOM 2113 N N . SER A 1 271 ? 17.885 -10.126 -0.897 1.00 97.38 271 SER A N 1
ATOM 2114 C CA . SER A 1 271 ? 18.784 -10.897 -0.040 1.00 97.38 271 SER A CA 1
ATOM 2115 C C . SER A 1 271 ? 20.149 -10.224 -0.087 1.00 97.38 271 SER A C 1
ATOM 2117 O O . SER A 1 271 ? 20.827 -10.284 -1.119 1.00 97.38 271 SER A O 1
ATOM 2119 N N . ARG A 1 272 ? 20.567 -9.583 1.007 1.00 95.56 272 ARG A N 1
ATOM 2120 C CA . ARG A 1 272 ? 21.828 -8.829 1.106 1.00 95.56 272 ARG A CA 1
ATOM 2121 C C . ARG A 1 272 ? 21.980 -7.812 -0.030 1.00 95.56 272 ARG A C 1
ATOM 2123 O O . ARG A 1 272 ? 23.010 -7.754 -0.703 1.00 95.56 272 ARG A O 1
ATOM 2130 N N . GLY A 1 273 ? 20.907 -7.069 -0.304 1.00 95.50 273 GLY A N 1
ATOM 2131 C CA . GLY A 1 273 ? 20.864 -6.051 -1.358 1.00 95.50 273 GLY A CA 1
ATOM 2132 C C . GLY A 1 273 ? 20.831 -6.594 -2.793 1.00 95.50 273 GLY A C 1
ATOM 2133 O O . GLY A 1 273 ? 20.995 -5.822 -3.736 1.00 95.50 273 GLY A O 1
ATOM 2134 N N . ARG A 1 274 ? 20.637 -7.905 -2.989 1.00 97.06 274 ARG A N 1
ATOM 2135 C CA . ARG A 1 274 ? 20.560 -8.551 -4.310 1.00 97.06 274 ARG A CA 1
ATOM 2136 C C . ARG A 1 274 ? 19.182 -9.178 -4.543 1.00 97.06 274 ARG A C 1
ATOM 2138 O O . ARG A 1 274 ? 18.559 -9.625 -3.582 1.00 97.06 274 ARG A O 1
ATOM 2145 N N . PRO A 1 275 ? 18.711 -9.257 -5.798 1.00 97.31 275 PRO A N 1
ATOM 2146 C CA . PRO A 1 275 ? 17.436 -9.890 -6.106 1.00 97.31 275 PRO A CA 1
ATOM 2147 C C . PRO A 1 275 ? 17.507 -11.406 -5.849 1.00 97.31 275 PRO A C 1
ATOM 2149 O O . PRO A 1 275 ? 18.573 -12.002 -6.063 1.00 97.31 275 PRO A O 1
ATOM 2152 N N . PRO A 1 276 ? 16.391 -12.048 -5.462 1.00 97.75 276 PRO A N 1
ATOM 2153 C CA . PRO A 1 276 ? 16.276 -13.502 -5.436 1.00 97.75 276 PRO A CA 1
ATOM 2154 C C . PRO A 1 276 ? 16.671 -14.133 -6.780 1.00 97.75 276 PRO A C 1
ATOM 2156 O O . PRO A 1 276 ? 16.385 -13.585 -7.850 1.00 97.75 276 PRO A O 1
ATOM 2159 N N . ARG A 1 277 ? 17.341 -15.289 -6.727 1.00 96.44 277 ARG A N 1
ATOM 2160 C CA . ARG A 1 277 ? 17.805 -16.054 -7.897 1.00 96.44 277 ARG A CA 1
ATOM 2161 C C . ARG A 1 277 ? 17.448 -17.526 -7.744 1.00 96.44 277 ARG A C 1
ATOM 2163 O O . ARG A 1 277 ? 17.384 -18.020 -6.624 1.00 96.44 277 ARG A O 1
ATOM 2170 N N . GLY A 1 278 ? 17.311 -18.219 -8.871 1.00 95.56 278 GLY A N 1
ATOM 2171 C CA . GLY A 1 278 ? 16.956 -19.636 -8.918 1.00 95.56 278 GLY A CA 1
ATOM 2172 C C . GLY A 1 278 ? 15.463 -19.848 -9.146 1.00 95.56 278 GLY A C 1
ATOM 2173 O O . GLY A 1 278 ? 14.757 -18.950 -9.610 1.00 95.56 278 GLY A O 1
ATOM 2174 N N . SER A 1 279 ? 14.992 -21.054 -8.866 1.00 93.62 279 SER A N 1
ATOM 2175 C CA . SER A 1 279 ? 13.583 -21.428 -8.959 1.00 93.62 279 SER A CA 1
ATOM 2176 C C . SER A 1 279 ? 13.162 -22.170 -7.707 1.00 93.62 279 SER A C 1
ATOM 2178 O O . SER A 1 279 ? 13.935 -22.963 -7.172 1.00 93.62 279 SER A O 1
ATOM 2180 N N . TYR A 1 280 ? 11.910 -21.983 -7.315 1.00 95.00 280 TYR A N 1
ATOM 2181 C CA . TYR A 1 280 ? 11.275 -22.762 -6.266 1.00 95.00 280 TYR A CA 1
ATOM 2182 C C . TYR A 1 280 ? 10.149 -23.611 -6.868 1.00 95.00 280 TYR A C 1
ATOM 2184 O O . TYR A 1 280 ? 9.480 -23.212 -7.823 1.00 95.00 280 TYR A O 1
ATOM 2192 N N . ARG A 1 281 ? 9.972 -24.836 -6.365 1.00 94.69 281 ARG A N 1
ATOM 2193 C CA . ARG A 1 281 ? 8.992 -25.771 -6.931 1.00 94.69 281 ARG A CA 1
ATOM 2194 C C . ARG A 1 281 ? 7.573 -25.254 -6.689 1.00 94.69 281 ARG A C 1
ATOM 2196 O O . ARG A 1 281 ? 7.231 -24.930 -5.556 1.00 94.69 281 ARG A O 1
ATOM 2203 N N . GLY A 1 282 ? 6.747 -25.242 -7.737 1.00 91.25 282 GLY A N 1
ATOM 2204 C CA . GLY A 1 282 ? 5.352 -24.795 -7.647 1.00 91.25 282 GLY A CA 1
ATOM 2205 C C . GLY A 1 282 ? 5.191 -23.279 -7.517 1.00 91.25 282 GLY A C 1
ATOM 2206 O O . GLY A 1 282 ? 4.169 -22.821 -7.018 1.00 91.25 282 GLY A O 1
ATOM 2207 N N . GLU A 1 283 ? 6.201 -22.500 -7.915 1.00 95.00 283 GLU A N 1
ATOM 2208 C CA . GLU A 1 283 ? 6.054 -21.051 -8.029 1.00 95.00 283 GLU A CA 1
ATOM 2209 C C . GLU A 1 283 ? 5.054 -20.665 -9.109 1.00 95.00 283 GLU A C 1
ATOM 2211 O O . GLU A 1 283 ? 5.050 -21.219 -10.208 1.00 95.00 283 GLU A O 1
ATOM 2216 N N . ASP A 1 284 ? 4.294 -19.624 -8.805 1.00 96.94 284 ASP A N 1
ATOM 2217 C CA . ASP A 1 284 ? 3.422 -18.965 -9.751 1.00 96.94 284 ASP A CA 1
ATOM 2218 C C . ASP A 1 284 ? 4.052 -17.633 -10.167 1.00 96.94 284 ASP A C 1
ATOM 2220 O O . ASP A 1 284 ? 4.062 -16.678 -9.390 1.00 96.94 284 ASP A O 1
ATOM 2224 N N . CYS A 1 285 ? 4.642 -17.586 -11.363 1.00 97.19 285 CYS A N 1
ATOM 2225 C CA . CYS A 1 285 ? 5.361 -16.416 -11.853 1.00 97.19 285 CYS A CA 1
ATOM 2226 C C . CYS A 1 285 ? 4.973 -16.055 -13.284 1.00 97.19 285 CYS A C 1
ATOM 2228 O O . CYS A 1 285 ? 4.905 -16.912 -14.164 1.00 97.19 285 CYS A O 1
ATOM 2230 N N . VAL A 1 286 ? 4.871 -14.755 -13.539 1.00 96.50 286 VAL A N 1
ATOM 2231 C CA . VAL A 1 286 ? 4.765 -14.178 -14.876 1.00 96.50 286 VAL A CA 1
ATOM 2232 C C . VAL A 1 286 ? 6.117 -13.589 -15.261 1.00 96.50 286 VAL A C 1
ATOM 2234 O O . VAL A 1 286 ? 6.721 -12.832 -14.497 1.00 96.50 286 VAL A O 1
ATOM 2237 N N . SER A 1 287 ? 6.615 -13.964 -16.438 1.00 97.44 287 SER A N 1
ATOM 2238 C CA . SER A 1 287 ? 7.904 -13.480 -16.944 1.00 97.44 287 SER A CA 1
ATOM 2239 C C . SER A 1 287 ? 7.741 -12.167 -17.705 1.00 97.44 287 SER A C 1
ATOM 2241 O O . SER A 1 287 ? 6.702 -11.932 -18.317 1.00 97.44 287 SER A O 1
ATOM 2243 N N . PHE A 1 288 ? 8.779 -11.334 -17.678 1.00 98.06 288 PHE A N 1
ATOM 2244 C CA . PHE A 1 288 ? 8.875 -10.114 -18.473 1.00 98.06 288 PHE A CA 1
ATOM 2245 C C . PHE A 1 288 ? 10.340 -9.770 -18.790 1.00 98.06 288 PHE A C 1
ATOM 2247 O O . PHE A 1 288 ? 11.257 -10.170 -18.065 1.00 98.06 288 PHE A O 1
ATOM 2254 N N . ASN A 1 289 ? 10.594 -9.012 -19.859 1.00 97.88 289 ASN A N 1
ATOM 2255 C CA . ASN A 1 289 ? 11.935 -8.544 -20.213 1.00 97.88 289 ASN A CA 1
ATOM 2256 C C . ASN A 1 289 ? 12.244 -7.169 -19.583 1.00 97.88 289 ASN A C 1
ATOM 2258 O O . ASN A 1 289 ? 11.683 -6.159 -20.020 1.00 97.88 289 ASN A O 1
ATOM 2262 N N . PRO A 1 290 ? 13.201 -7.065 -18.638 1.00 97.44 290 PRO A N 1
ATOM 2263 C CA . PRO A 1 290 ? 13.541 -5.796 -17.986 1.00 97.44 290 PRO A CA 1
ATOM 2264 C C . PRO A 1 290 ? 14.058 -4.717 -18.947 1.00 97.44 290 PRO A C 1
ATOM 2266 O O . PRO A 1 290 ? 13.948 -3.528 -18.655 1.00 97.44 290 PRO A O 1
ATOM 2269 N N . ASN A 1 291 ? 14.601 -5.094 -20.105 1.00 97.56 291 ASN A N 1
ATOM 2270 C CA . ASN A 1 291 ? 15.096 -4.128 -21.088 1.00 97.56 291 ASN A CA 1
ATOM 2271 C C . ASN A 1 291 ? 13.966 -3.524 -21.931 1.00 97.56 291 ASN A C 1
ATOM 2273 O O . ASN A 1 291 ? 14.166 -2.495 -22.569 1.00 97.56 291 ASN A O 1
ATOM 2277 N N . ARG A 1 292 ? 12.782 -4.146 -21.922 1.00 98.00 292 ARG A N 1
ATOM 2278 C CA . ARG A 1 292 ? 11.606 -3.713 -22.686 1.00 98.00 292 ARG A CA 1
ATOM 2279 C C . ARG A 1 292 ? 10.506 -3.120 -21.811 1.00 98.00 292 ARG A C 1
ATOM 2281 O O . ARG A 1 292 ? 9.485 -2.708 -22.353 1.00 98.00 292 ARG A O 1
ATOM 2288 N N . VAL A 1 293 ? 10.694 -3.064 -20.487 1.00 98.12 293 VAL A N 1
ATOM 2289 C CA . VAL A 1 293 ? 9.715 -2.404 -19.619 1.00 98.12 293 VAL A CA 1
ATOM 2290 C C . VAL A 1 293 ? 9.788 -0.888 -19.757 1.00 98.12 293 VAL A C 1
ATOM 2292 O O . VAL A 1 293 ? 10.876 -0.303 -19.799 1.00 98.12 293 VAL A O 1
ATOM 2295 N N . GLU A 1 294 ? 8.628 -0.247 -19.772 1.00 98.31 294 GLU A N 1
ATOM 2296 C CA . GLU A 1 294 ? 8.474 1.204 -19.835 1.00 98.31 294 GLU A CA 1
ATOM 2297 C C . GLU A 1 294 ? 7.304 1.676 -18.964 1.00 98.31 294 GLU A C 1
ATOM 2299 O O . GLU A 1 294 ? 6.359 0.932 -18.702 1.00 98.31 294 GLU A O 1
ATOM 2304 N N . ALA A 1 295 ? 7.367 2.926 -18.503 1.00 98.12 295 ALA A N 1
ATOM 2305 C CA . ALA A 1 295 ? 6.287 3.552 -17.753 1.00 98.12 295 ALA A CA 1
ATOM 2306 C C . ALA A 1 295 ? 5.372 4.294 -18.731 1.00 98.12 295 ALA A C 1
ATOM 2308 O O . ALA A 1 295 ? 5.805 5.244 -19.383 1.00 98.12 295 ALA A O 1
ATOM 2309 N N . ARG A 1 296 ? 4.104 3.890 -18.818 1.00 98.12 296 ARG A N 1
ATOM 2310 C CA . ARG A 1 296 ? 3.122 4.465 -19.745 1.00 98.12 296 ARG A CA 1
ATOM 2311 C C . ARG A 1 296 ? 1.853 4.894 -19.042 1.00 98.12 296 ARG A C 1
ATOM 2313 O O . ARG A 1 296 ? 1.379 4.234 -18.119 1.00 98.12 296 ARG A O 1
ATOM 2320 N N . ARG A 1 297 ? 1.279 5.998 -19.521 1.00 97.19 297 ARG A N 1
ATOM 2321 C CA . ARG A 1 297 ? -0.046 6.451 -19.107 1.00 97.19 297 ARG A CA 1
ATOM 2322 C C . ARG A 1 297 ? -1.093 5.830 -20.029 1.00 97.19 297 ARG A C 1
ATOM 2324 O O . ARG A 1 297 ? -1.139 6.156 -21.209 1.00 97.19 297 ARG A O 1
ATOM 2331 N N . ILE A 1 298 ? -1.915 4.935 -19.492 1.00 94.69 298 ILE A N 1
ATOM 2332 C CA . ILE A 1 298 ? -2.959 4.193 -20.208 1.00 94.69 298 ILE A CA 1
ATOM 2333 C C . ILE A 1 298 ? -4.271 4.405 -19.454 1.00 94.69 298 ILE A C 1
ATOM 2335 O O . ILE A 1 298 ? -4.339 4.141 -18.253 1.00 94.69 298 ILE A O 1
ATOM 2339 N N . ASN A 1 299 ? -5.301 4.911 -20.137 1.00 92.94 299 ASN A N 1
ATOM 2340 C CA . ASN A 1 299 ? -6.620 5.200 -19.555 1.00 92.94 299 ASN A CA 1
ATOM 2341 C C . ASN A 1 299 ? -6.533 6.030 -18.260 1.00 92.94 299 ASN A C 1
ATOM 2343 O O . ASN A 1 299 ? -7.114 5.696 -17.233 1.00 92.94 299 ASN A O 1
ATOM 2347 N N . GLY A 1 300 ? -5.715 7.087 -18.284 1.00 92.31 300 GLY A N 1
ATOM 2348 C CA . GLY A 1 300 ? -5.520 7.983 -17.142 1.00 92.31 300 GLY A CA 1
ATOM 2349 C C . GLY A 1 300 ? -4.612 7.449 -16.027 1.00 92.31 300 GLY A C 1
ATOM 2350 O O . GLY A 1 300 ? -4.238 8.236 -15.156 1.00 92.31 300 GLY A O 1
ATOM 2351 N N . ARG A 1 301 ? -4.186 6.181 -16.080 1.00 95.50 301 ARG A N 1
ATOM 2352 C CA . ARG A 1 301 ? -3.365 5.521 -15.053 1.00 95.50 301 ARG A CA 1
ATOM 2353 C C . ARG A 1 301 ? -1.943 5.272 -15.545 1.00 95.50 301 ARG A C 1
ATOM 2355 O O . ARG A 1 301 ? -1.727 4.937 -16.704 1.00 95.50 301 ARG A O 1
ATOM 2362 N N . TRP A 1 302 ? -0.970 5.423 -14.664 1.00 97.50 302 TRP A N 1
ATOM 2363 C CA . TRP A 1 302 ? 0.424 5.083 -14.892 1.00 97.50 302 TRP A CA 1
ATOM 2364 C C . TRP A 1 302 ? 0.647 3.606 -14.620 1.00 97.50 302 TRP A C 1
ATOM 2366 O O . TRP A 1 302 ? 0.325 3.108 -13.544 1.00 97.50 302 TRP A O 1
ATOM 2376 N N . LYS A 1 303 ? 1.206 2.916 -15.605 1.00 98.00 303 LYS A N 1
ATOM 2377 C CA . LYS A 1 303 ? 1.504 1.489 -15.562 1.00 98.00 303 LYS A CA 1
ATOM 2378 C C . LYS A 1 303 ? 2.943 1.256 -15.987 1.00 98.00 303 LYS A C 1
ATOM 2380 O O . LYS A 1 303 ? 3.485 2.035 -16.769 1.00 98.00 303 LYS A O 1
ATOM 2385 N N . VAL A 1 304 ? 3.536 0.179 -15.494 1.00 98.25 304 VAL A N 1
ATOM 2386 C CA . VAL A 1 304 ?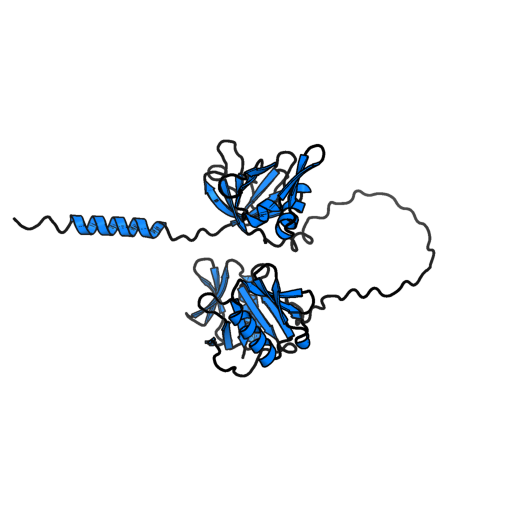 4.751 -0.392 -16.079 1.00 98.25 304 VAL A CA 1
ATOM 2387 C C . VAL A 1 304 ? 4.316 -1.515 -17.001 1.00 98.25 304 VAL A C 1
ATOM 2389 O O . VAL A 1 304 ? 3.598 -2.418 -16.573 1.00 98.25 304 VAL A O 1
ATOM 2392 N N . VAL A 1 305 ? 4.712 -1.432 -18.265 1.00 98.00 305 VAL A N 1
ATOM 2393 C CA . VAL A 1 305 ? 4.296 -2.364 -19.315 1.00 98.00 305 VAL A CA 1
ATOM 2394 C C . VAL A 1 305 ? 5.504 -2.918 -20.053 1.00 98.00 305 VAL A C 1
ATOM 2396 O O . VAL A 1 305 ? 6.530 -2.251 -20.142 1.00 98.00 305 VAL A O 1
ATOM 2399 N N . GLU A 1 306 ? 5.360 -4.117 -20.604 1.00 97.00 306 GLU A N 1
ATOM 2400 C CA . GLU A 1 306 ? 6.256 -4.705 -21.594 1.00 97.00 306 GLU A CA 1
ATOM 2401 C C . GLU A 1 306 ? 5.462 -4.916 -22.891 1.00 97.00 306 GLU A C 1
ATOM 2403 O O . GLU A 1 306 ? 4.679 -5.859 -23.017 1.00 97.00 306 GLU A O 1
ATOM 2408 N N . GLY A 1 307 ? 5.622 -4.015 -23.863 1.00 93.81 307 GLY A N 1
ATOM 2409 C CA . GLY A 1 307 ? 4.793 -4.034 -25.070 1.00 93.81 307 GLY A CA 1
ATOM 2410 C C . GLY A 1 307 ? 3.308 -3.847 -24.733 1.00 93.81 307 GLY A C 1
ATOM 2411 O O . GLY A 1 307 ? 2.911 -2.790 -24.243 1.00 93.81 307 GLY A O 1
ATOM 2412 N N . SER A 1 308 ? 2.483 -4.861 -25.004 1.00 90.94 308 SER A N 1
ATOM 2413 C CA . SER A 1 308 ? 1.052 -4.879 -24.657 1.00 90.94 308 SER A CA 1
ATOM 2414 C C . SER A 1 308 ? 0.758 -5.453 -23.265 1.00 90.94 308 SER A C 1
ATOM 2416 O O . SER A 1 308 ? -0.358 -5.302 -22.770 1.00 90.94 308 SER A O 1
ATOM 2418 N N . HIS A 1 309 ? 1.735 -6.087 -22.614 1.00 91.88 309 HIS A N 1
ATOM 2419 C CA . HIS A 1 309 ? 1.555 -6.755 -21.329 1.00 91.88 309 HIS A CA 1
ATOM 2420 C C . HIS A 1 309 ? 1.732 -5.772 -20.163 1.00 91.88 309 HIS A C 1
ATOM 2422 O O . HIS A 1 309 ? 2.740 -5.072 -20.064 1.00 91.88 309 HIS A O 1
ATOM 2428 N N . TRP A 1 310 ? 0.746 -5.703 -19.267 1.00 91.62 310 TRP A N 1
ATOM 2429 C CA . TRP A 1 310 ? 0.828 -4.892 -18.051 1.00 91.62 310 TRP A CA 1
ATOM 2430 C C . TRP A 1 310 ? 1.550 -5.655 -16.946 1.00 91.62 310 TRP A C 1
ATOM 2432 O O . TRP A 1 310 ? 1.115 -6.734 -16.563 1.00 91.62 310 TRP A O 1
ATOM 2442 N N . VAL A 1 311 ? 2.616 -5.065 -16.404 1.00 95.75 311 VAL A N 1
ATOM 2443 C CA . VAL A 1 311 ? 3.416 -5.670 -15.331 1.00 95.75 311 VAL A CA 1
ATOM 2444 C C . VAL A 1 311 ? 3.005 -5.116 -13.963 1.00 95.75 311 VAL A C 1
ATOM 2446 O O . VAL A 1 311 ? 2.806 -5.886 -13.033 1.00 95.75 311 VAL A O 1
ATOM 2449 N N . PHE A 1 312 ? 2.836 -3.791 -13.843 1.00 97.25 312 PHE A N 1
ATOM 2450 C CA . PHE A 1 312 ? 2.440 -3.118 -12.594 1.00 97.25 312 PHE A CA 1
ATOM 2451 C C . PHE A 1 312 ? 1.535 -1.903 -12.851 1.00 97.25 312 PHE A C 1
ATOM 2453 O O . PHE A 1 312 ? 1.652 -1.244 -13.887 1.00 97.25 312 PHE A O 1
ATOM 2460 N N . ASP A 1 313 ? 0.673 -1.556 -11.890 1.00 95.25 313 ASP A N 1
ATOM 2461 C CA . ASP A 1 313 ? -0.208 -0.378 -11.923 1.00 95.25 313 ASP A CA 1
ATOM 2462 C C . ASP A 1 313 ? 0.094 0.561 -10.746 1.00 95.25 313 ASP A C 1
ATOM 2464 O O . ASP A 1 313 ? 0.101 0.163 -9.584 1.00 95.25 313 ASP A O 1
ATOM 2468 N N . PHE A 1 314 ? 0.332 1.833 -11.054 1.00 95.12 314 PHE A N 1
ATOM 2469 C CA . PHE A 1 314 ? 0.688 2.879 -10.097 1.00 95.12 314 PHE A CA 1
ATOM 2470 C C . PHE A 1 314 ? -0.404 3.950 -9.945 1.00 95.12 314 PHE A C 1
ATOM 2472 O O . PHE A 1 314 ? -0.186 4.973 -9.288 1.00 95.12 314 PHE A O 1
ATOM 2479 N N . GLY A 1 315 ? -1.581 3.757 -10.543 1.00 94.31 315 GLY A N 1
ATOM 2480 C CA . GLY A 1 315 ? -2.681 4.716 -10.514 1.00 94.31 315 GLY A CA 1
ATOM 2481 C C . GLY A 1 315 ? -2.246 6.074 -11.063 1.00 94.31 315 GLY A C 1
ATOM 2482 O O . GLY A 1 315 ? -1.777 6.184 -12.187 1.00 94.31 315 GLY A O 1
ATOM 2483 N N . ASN A 1 316 ? -2.355 7.141 -10.278 1.00 90.88 316 ASN A N 1
ATOM 2484 C CA . ASN A 1 316 ? -1.939 8.485 -10.696 1.00 90.88 316 ASN A CA 1
ATOM 2485 C C . ASN A 1 316 ? -0.452 8.810 -10.412 1.00 90.88 316 ASN A C 1
ATOM 2487 O O . ASN A 1 316 ? -0.038 9.957 -10.586 1.00 90.88 316 ASN A O 1
ATOM 2491 N N . LYS A 1 317 ? 0.366 7.837 -9.984 1.00 88.50 317 LYS A N 1
ATOM 2492 C CA . LYS A 1 317 ? 1.740 8.066 -9.500 1.00 88.50 317 LYS A CA 1
ATOM 2493 C C . LYS A 1 317 ? 2.789 7.897 -10.608 1.00 88.50 317 LYS A C 1
ATOM 2495 O O . LYS A 1 317 ? 3.497 6.893 -10.654 1.00 88.50 317 LYS A O 1
ATOM 2500 N N . ALA A 1 318 ? 2.922 8.912 -11.462 1.00 93.62 318 ALA A N 1
ATOM 2501 C CA . ALA A 1 318 ? 3.884 8.931 -12.572 1.00 93.62 318 ALA A CA 1
ATOM 2502 C C . ALA A 1 318 ? 5.324 8.614 -12.135 1.00 93.62 318 ALA A C 1
ATOM 2504 O O . ALA A 1 318 ? 5.954 7.705 -12.674 1.00 93.62 318 ALA A O 1
ATOM 2505 N N . GLU A 1 319 ? 5.824 9.324 -11.119 1.00 92.75 319 GLU A N 1
ATOM 2506 C CA . GLU A 1 319 ? 7.208 9.158 -10.661 1.00 92.75 319 GLU A CA 1
ATOM 2507 C C . GLU A 1 319 ? 7.474 7.768 -10.086 1.00 92.75 319 GLU A C 1
ATOM 2509 O O . GLU A 1 319 ? 8.532 7.198 -10.325 1.00 92.75 319 GLU A O 1
ATOM 2514 N N . ALA A 1 320 ? 6.491 7.174 -9.403 1.00 95.06 320 ALA A N 1
ATOM 2515 C CA . ALA A 1 320 ? 6.621 5.820 -8.874 1.00 95.06 320 ALA A CA 1
ATOM 2516 C C . ALA A 1 320 ? 6.723 4.779 -10.003 1.00 95.06 320 ALA A C 1
ATOM 2518 O O . ALA A 1 320 ? 7.547 3.872 -9.921 1.00 95.06 320 ALA A O 1
ATOM 2519 N N . ALA A 1 321 ? 5.953 4.937 -11.087 1.00 97.94 321 ALA A N 1
ATOM 2520 C CA . ALA A 1 321 ? 6.054 4.055 -12.250 1.00 97.94 321 ALA A CA 1
ATOM 2521 C C . ALA A 1 3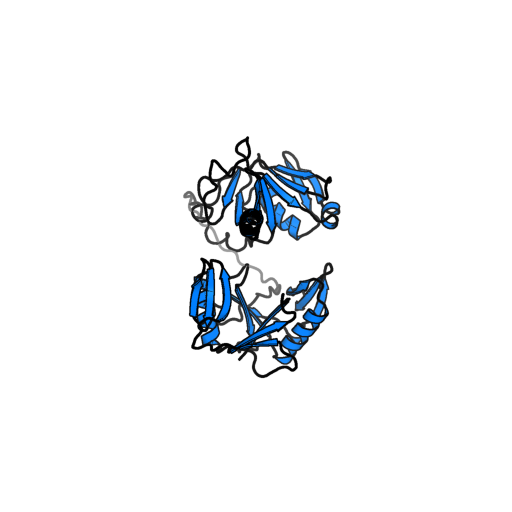21 ? 7.423 4.172 -12.943 1.00 97.94 321 ALA A C 1
ATOM 2523 O O . ALA A 1 321 ? 8.034 3.161 -13.289 1.00 97.94 321 ALA A O 1
ATOM 2524 N N . ARG A 1 322 ? 7.948 5.396 -13.105 1.00 97.75 322 ARG A N 1
ATOM 2525 C CA . ARG A 1 322 ? 9.294 5.608 -13.671 1.00 97.75 322 ARG A CA 1
ATOM 2526 C C . ARG A 1 322 ? 10.388 5.042 -12.767 1.00 97.75 322 ARG A C 1
ATOM 2528 O O . ARG A 1 322 ? 11.300 4.382 -13.258 1.00 97.75 322 ARG A O 1
ATOM 2535 N N . GLN A 1 323 ? 10.268 5.239 -11.455 1.00 97.12 323 GLN A N 1
ATOM 2536 C CA . GLN A 1 323 ? 11.171 4.652 -10.467 1.00 97.12 323 GLN A CA 1
ATOM 2537 C C . GLN A 1 323 ? 11.154 3.119 -10.540 1.00 97.12 323 GLN A C 1
ATOM 2539 O O . GLN A 1 323 ? 12.207 2.488 -10.501 1.00 97.12 323 GLN A O 1
ATOM 2544 N N . ALA A 1 324 ? 9.980 2.507 -10.708 1.00 98.12 324 ALA A N 1
ATOM 2545 C CA . ALA A 1 324 ? 9.863 1.061 -10.850 1.00 98.12 324 ALA A CA 1
ATOM 2546 C C . ALA A 1 324 ? 10.597 0.530 -12.089 1.00 98.12 324 ALA A C 1
ATOM 2548 O O . ALA A 1 324 ? 11.326 -0.451 -11.975 1.00 98.12 324 ALA A O 1
ATOM 2549 N N . VAL A 1 325 ? 10.499 1.209 -13.239 1.00 98.44 325 VAL A N 1
ATOM 2550 C CA . VAL A 1 325 ? 11.283 0.865 -14.445 1.00 98.44 325 VAL A CA 1
ATOM 2551 C C . VAL A 1 325 ? 12.786 0.896 -14.161 1.00 98.44 325 VAL A C 1
ATOM 2553 O O . VAL A 1 325 ? 13.502 -0.037 -14.529 1.00 98.44 325 VAL A O 1
ATOM 2556 N N . GLN A 1 326 ? 13.271 1.937 -13.478 1.00 97.62 326 GLN A N 1
ATOM 2557 C CA . GLN A 1 326 ? 14.687 2.054 -13.118 1.00 97.62 326 GLN A CA 1
ATOM 2558 C C . GLN A 1 326 ? 15.131 0.910 -12.201 1.00 97.62 326 GLN A C 1
ATOM 2560 O O . GLN A 1 326 ? 16.181 0.317 -12.433 1.00 97.62 326 GLN A O 1
ATOM 2565 N N . LEU A 1 327 ? 14.323 0.553 -11.199 1.00 97.56 327 LEU A N 1
ATOM 2566 C CA . LEU A 1 327 ? 14.626 -0.530 -10.259 1.00 97.56 327 LEU A CA 1
ATOM 2567 C C . LEU A 1 327 ? 14.577 -1.911 -10.922 1.00 97.56 327 LEU A C 1
ATOM 2569 O O . LEU A 1 327 ? 15.466 -2.729 -10.686 1.00 97.56 327 LEU A O 1
ATOM 2573 N N . ILE A 1 328 ? 13.596 -2.153 -11.796 1.00 98.31 328 ILE A N 1
ATOM 2574 C CA . ILE A 1 328 ? 13.500 -3.382 -12.593 1.00 98.31 328 ILE A CA 1
ATOM 2575 C C . ILE A 1 328 ? 14.769 -3.583 -13.422 1.00 98.31 328 ILE A C 1
ATOM 2577 O O . ILE A 1 328 ? 15.343 -4.673 -13.402 1.00 98.31 328 ILE A O 1
ATOM 2581 N N . ARG A 1 329 ? 15.248 -2.528 -14.090 1.00 97.88 329 ARG A N 1
ATOM 2582 C CA . ARG A 1 329 ? 16.492 -2.561 -14.872 1.00 97.88 329 ARG A CA 1
ATOM 2583 C C . ARG A 1 329 ? 17.726 -2.713 -13.983 1.00 97.88 329 ARG A C 1
ATOM 2585 O O . ARG A 1 329 ? 18.550 -3.583 -14.248 1.00 97.88 329 ARG A O 1
ATOM 2592 N N . LYS A 1 330 ? 17.823 -1.933 -12.900 1.00 96.88 330 LYS A N 1
ATOM 2593 C CA . LYS A 1 330 ? 18.938 -1.956 -11.936 1.00 96.88 330 LYS A CA 1
ATOM 2594 C C . LYS A 1 330 ? 19.165 -3.347 -11.350 1.00 96.88 330 LYS A C 1
ATOM 2596 O O . LYS A 1 330 ? 20.295 -3.826 -11.310 1.00 96.88 330 LYS A O 1
ATOM 2601 N N . TYR A 1 331 ? 18.098 -3.994 -10.887 1.00 97.75 331 TYR A N 1
ATOM 2602 C CA . TYR A 1 331 ? 18.182 -5.327 -10.292 1.00 97.75 331 TYR A CA 1
ATOM 2603 C C . TYR A 1 331 ? 18.110 -6.449 -11.332 1.00 97.75 331 TYR A C 1
ATOM 2605 O O . TYR A 1 331 ? 18.479 -7.588 -11.043 1.00 97.75 331 TYR A O 1
ATOM 2613 N N . GLY A 1 332 ? 17.685 -6.138 -12.557 1.00 97.88 332 GLY A N 1
ATOM 2614 C CA . GLY A 1 332 ? 17.502 -7.113 -13.622 1.00 97.88 332 GLY A CA 1
ATOM 2615 C C . GLY A 1 332 ? 16.430 -8.140 -13.274 1.00 97.88 332 GLY A C 1
ATOM 2616 O O . GLY A 1 332 ? 16.635 -9.324 -13.537 1.00 97.88 332 GLY A O 1
ATOM 2617 N N . PHE A 1 333 ? 15.334 -7.704 -12.646 1.00 98.38 333 PHE A N 1
ATOM 2618 C CA . PHE A 1 333 ? 14.176 -8.558 -12.387 1.00 98.38 333 PHE A CA 1
ATOM 2619 C C . PHE A 1 333 ? 13.576 -9.033 -13.713 1.00 98.38 333 PHE A C 1
ATOM 2621 O O . PHE A 1 333 ? 13.469 -8.255 -14.656 1.00 98.38 333 PHE A O 1
ATOM 2628 N N . ARG A 1 334 ? 13.207 -10.312 -13.793 1.00 98.06 334 ARG A N 1
ATOM 2629 C CA . ARG A 1 334 ? 12.648 -10.929 -15.012 1.00 98.06 334 ARG A CA 1
ATOM 2630 C C . ARG A 1 334 ? 11.326 -11.640 -14.766 1.00 98.06 334 ARG A C 1
ATOM 2632 O O . ARG A 1 334 ? 10.707 -12.124 -15.709 1.00 98.06 334 ARG A O 1
ATOM 2639 N N . LYS A 1 335 ? 10.927 -11.771 -13.500 1.00 98.25 335 LYS A N 1
ATOM 2640 C CA . LYS A 1 335 ? 9.709 -12.465 -13.096 1.00 98.25 335 LYS A CA 1
ATOM 2641 C C . LYS A 1 335 ? 9.035 -11.748 -11.942 1.00 98.25 335 LYS A C 1
ATOM 2643 O O . LYS A 1 335 ? 9.710 -11.388 -10.976 1.00 98.25 335 LYS A O 1
ATOM 2648 N N . SER A 1 336 ? 7.719 -11.601 -12.056 1.00 97.88 336 SER A N 1
ATOM 2649 C CA . SER A 1 336 ? 6.825 -11.244 -10.958 1.00 97.88 336 SER A CA 1
ATOM 2650 C C . SER A 1 336 ? 6.126 -12.505 -10.488 1.00 97.88 336 SER A C 1
ATOM 2652 O O . SER A 1 336 ? 5.552 -13.221 -11.306 1.00 97.88 336 SER A O 1
ATOM 2654 N N . CYS A 1 337 ? 6.245 -12.814 -9.205 1.00 98.25 337 CYS A N 1
ATOM 2655 C CA . CYS A 1 337 ? 5.788 -14.062 -8.623 1.00 98.25 337 CYS A CA 1
ATOM 2656 C C . CYS A 1 337 ? 4.792 -13.803 -7.499 1.00 98.25 337 CYS A C 1
ATOM 2658 O O . CYS A 1 337 ? 4.889 -12.803 -6.785 1.00 98.25 337 CYS A O 1
ATOM 2660 N N . PHE A 1 338 ? 3.855 -14.729 -7.337 1.00 97.81 338 PHE A N 1
ATOM 2661 C CA . PHE A 1 338 ? 2.644 -14.532 -6.557 1.00 97.81 338 PHE A CA 1
ATOM 2662 C C . PHE A 1 338 ? 2.378 -15.712 -5.624 1.00 97.81 338 PHE A C 1
ATOM 2664 O O . PHE A 1 338 ? 2.727 -16.858 -5.910 1.00 97.81 338 PHE A O 1
ATOM 2671 N N . VAL A 1 339 ? 1.697 -15.430 -4.518 1.00 97.88 339 VAL A N 1
ATOM 2672 C CA . VAL A 1 339 ? 1.080 -16.432 -3.646 1.00 97.88 339 VAL A CA 1
ATOM 2673 C C . VAL A 1 339 ? -0.396 -16.072 -3.501 1.00 97.88 339 VAL A C 1
ATOM 2675 O O . VAL A 1 339 ? -0.713 -14.988 -3.018 1.00 97.88 339 VAL A O 1
ATOM 2678 N N . GLY A 1 340 ? -1.285 -16.977 -3.923 1.00 94.62 340 GLY A N 1
ATOM 2679 C CA . GLY A 1 340 ? -2.735 -16.817 -3.751 1.00 94.62 340 GLY A CA 1
ATOM 2680 C C . GLY A 1 340 ? -3.478 -16.101 -4.886 1.00 94.62 340 GLY A C 1
ATOM 2681 O O . GLY A 1 340 ? -4.488 -15.453 -4.625 1.00 94.62 340 GLY A O 1
ATOM 2682 N N . ARG A 1 341 ? -3.015 -16.180 -6.148 1.00 90.75 341 ARG A N 1
ATOM 2683 C CA . ARG A 1 341 ? -3.792 -15.643 -7.289 1.00 90.75 341 ARG A CA 1
ATOM 2684 C C . ARG A 1 341 ? -5.198 -16.275 -7.348 1.00 90.75 341 ARG A C 1
ATOM 2686 O O . ARG A 1 341 ? -5.339 -17.449 -7.008 1.00 90.75 341 ARG A O 1
ATOM 2693 N N . PRO A 1 342 ? -6.233 -15.534 -7.798 1.00 84.44 342 PRO A N 1
ATOM 2694 C CA . PRO A 1 342 ? -6.180 -14.244 -8.505 1.00 84.44 342 PRO A CA 1
ATOM 2695 C C . PRO A 1 342 ? -6.018 -12.989 -7.629 1.00 84.44 342 PRO A C 1
ATOM 2697 O O . PRO A 1 342 ? -5.695 -11.940 -8.176 1.00 84.44 342 PRO A O 1
ATOM 2700 N N . ASP A 1 343 ? -6.198 -13.085 -6.310 1.00 84.06 343 ASP A N 1
ATOM 2701 C CA . ASP A 1 343 ? -6.045 -11.977 -5.350 1.00 84.06 343 ASP A CA 1
ATOM 2702 C C . ASP A 1 343 ? -4.861 -12.265 -4.407 1.00 84.06 343 ASP A C 1
ATOM 2704 O O . ASP A 1 343 ? -5.056 -12.757 -3.284 1.00 84.06 343 ASP A O 1
ATOM 2708 N N . PRO A 1 344 ? -3.620 -12.071 -4.896 1.00 92.44 344 PRO A N 1
ATOM 2709 C CA . PRO A 1 344 ? -2.428 -12.523 -4.199 1.00 92.44 344 PRO A CA 1
ATOM 2710 C C . PRO A 1 344 ? -2.244 -11.783 -2.872 1.00 92.44 344 PRO A C 1
ATOM 2712 O O . PRO A 1 344 ? -2.276 -10.558 -2.808 1.00 92.44 344 PRO A O 1
ATOM 2715 N N . SER A 1 345 ? -1.981 -12.532 -1.802 1.00 92.81 345 SER A N 1
ATOM 2716 C CA . SER A 1 345 ? -1.623 -11.962 -0.493 1.00 92.81 345 SER A CA 1
ATOM 2717 C C . SER A 1 345 ? -0.133 -11.634 -0.371 1.00 92.81 345 SER A C 1
ATOM 2719 O O . SER A 1 345 ? 0.286 -10.939 0.557 1.00 92.81 345 SER A O 1
ATOM 2721 N N . PHE A 1 346 ? 0.685 -12.138 -1.299 1.00 97.69 346 PHE A N 1
ATOM 2722 C CA . PHE A 1 346 ? 2.118 -11.889 -1.333 1.00 97.69 346 PHE A CA 1
ATOM 2723 C C . PHE A 1 346 ? 2.642 -11.875 -2.766 1.00 97.69 346 PHE A C 1
ATOM 2725 O O . PHE A 1 346 ? 2.362 -12.775 -3.560 1.00 97.69 346 PHE A O 1
ATOM 2732 N N . GLU A 1 347 ? 3.451 -10.861 -3.060 1.00 97.62 347 GLU A N 1
ATOM 2733 C CA . GLU A 1 347 ? 4.111 -10.656 -4.343 1.00 97.62 347 GLU A CA 1
ATOM 2734 C C . GLU A 1 347 ? 5.605 -10.428 -4.121 1.00 97.62 347 GLU A C 1
ATOM 2736 O O . GLU A 1 347 ? 6.019 -9.788 -3.149 1.00 97.62 347 GLU A O 1
ATOM 2741 N N . TYR A 1 348 ? 6.427 -10.939 -5.032 1.00 98.19 348 TYR A N 1
ATOM 2742 C CA . TYR A 1 348 ? 7.866 -10.704 -5.027 1.00 98.19 348 TYR A CA 1
ATOM 2743 C C . TYR A 1 348 ? 8.432 -10.755 -6.442 1.00 98.19 348 TYR A C 1
ATOM 2745 O O . TYR A 1 348 ? 7.900 -11.410 -7.338 1.00 98.19 348 TYR A O 1
ATOM 2753 N N . LEU A 1 349 ? 9.560 -10.077 -6.632 1.00 98.44 349 LEU A N 1
ATOM 2754 C CA . LEU A 1 349 ? 10.301 -10.084 -7.884 1.00 98.44 349 LEU A CA 1
ATOM 2755 C C . LEU A 1 349 ? 11.543 -10.965 -7.770 1.00 98.44 349 LEU A C 1
ATOM 2757 O O . LEU A 1 349 ? 12.196 -11.011 -6.724 1.00 98.44 349 LEU A O 1
ATOM 2761 N N . ARG A 1 350 ? 11.914 -11.621 -8.871 1.00 97.81 350 ARG A N 1
ATOM 2762 C CA . ARG A 1 350 ? 13.173 -12.371 -8.969 1.00 97.81 350 ARG A CA 1
ATOM 2763 C C . ARG A 1 350 ? 13.806 -12.276 -10.351 1.00 97.81 350 ARG A C 1
ATOM 2765 O O . ARG A 1 350 ? 13.182 -11.807 -11.309 1.00 97.81 350 ARG A O 1
ATOM 2772 N N . LYS A 1 351 ? 15.069 -12.690 -10.428 1.00 95.50 351 LYS A N 1
ATOM 2773 C CA . LYS A 1 351 ? 15.821 -12.780 -11.682 1.00 95.50 351 LYS A CA 1
ATOM 2774 C C . LYS A 1 351 ? 15.501 -14.056 -12.459 1.00 95.50 351 LYS A C 1
ATOM 2776 O O . LYS A 1 351 ? 15.127 -15.075 -11.826 1.00 95.50 351 LYS A O 1
#

pLDDT: mean 79.25, std 21.12, range [30.86, 98.44]

Secondary structure (DSSP, 8-state):
---SSHHHHHHHHHHHHHHHTTS-S---PEEEEEE--TT-EEEEE-HHHHEEEEEEEEE-SS-TTTSPPPTTEEEESSS---TTTSS-TTS-EEEEEEPPHHHHTTEEEEE-SSSEEEEESSHHHHHHHHHHHTT--EEEEEEEEETTEEEEEES----TTSTT-SPPPPPPP-------------------------SSTT--EEE--GGGEEEEEETTEEEEEETTEEEEE-TT-HHHHHHHHHHHHHTT--EEEEESTTS-SEEEEEBTTB---S--TT-EEEE--TTTEEEEEETTEEEEEETTEEEEE-TT-HHHHHHHHHHHHHHT--EEEEESTTS-SEEEEE-

Sequence (351 aa):
MKMKTHVCSRILLGLLLLAASGMLSAAEGWPVVCRPDAKTHLVYTPADGGWLTITGLRPAPRGARERLPAAGQCAFYDRPMNRDGEKTVNGRLEFTLRLPTRDVRNLQVVPLGRGSSILARNGRLNDFFRPILRGQVFRFMARRTGRGKYEITSLDYDTSRLGRGAPRAVPAPSGSRSGSEVPRARTASGGRVTARPAGPAGEDCLSFNRDNLRVKKIQGRWKIVDGHQWLFDFDGKRNEADQAMRLIRHYRMDSVCYVGRPHPGMTYLLSRGRPPRGSYRGEDCVSFNPNRVEARRINGRWKVVEGSHWVFDFGNKAEAARQAVQLIRKYGFRKSCFVGRPDPSFEYLRK